Protein AF-A0A2E1QPI7-F1 (afdb_monomer)

Solvent-accessible surface area (backbone atoms only — not comparable to full-atom values): 16079 Å² total; per-residue (Å²): 82,38,40,29,47,36,37,60,55,58,78,36,62,56,53,53,48,38,51,43,51,27,53,50,37,41,75,74,71,43,59,39,27,32,38,36,39,69,35,79,94,53,56,73,64,43,40,52,48,36,45,59,55,46,30,72,65,89,76,56,71,46,63,43,65,60,86,69,58,97,77,28,36,25,34,27,76,27,41,54,35,57,25,47,46,54,77,47,44,90,67,50,54,72,58,39,50,51,21,51,41,54,45,45,32,29,39,32,42,35,27,53,51,84,61,55,74,76,49,38,64,53,30,48,64,72,37,50,43,75,41,80,46,42,28,14,36,51,84,51,35,79,84,61,56,58,48,78,38,69,95,65,67,60,69,89,51,44,48,87,78,62,85,58,70,78,21,54,32,34,36,67,27,73,44,65,71,34,31,52,46,52,54,49,55,39,69,77,36,52,80,81,48,67,50,42,33,32,40,24,60,99,51,91,79,64,66,83,91,52,53,72,41,53,63,62,54,80,51,58,82,14,31,39,54,27,42,42,46,53,64,88,63,92,40,84,67,57,53,65,56,46,56,32,52,66,70,70,36,50,74,46,78,71,38,75,81,84,56,89,31,14,58,60,46,51,72,68,51,75,65,73,46,73,66,57,40,53,63,46,49,45,54,56,50,56,54,50,62,76,70,110

Secondary structure (DSSP, 8-state):
-EEEEE-S-TT-HHHHHHHHHHHHHHHTT--EEEEE---TTS-HHHHHHHHHHHBS---SEEES-----TT-EEEESSHHHHHHHHHTGGGS-HHHHHHHHHHHTSEEEEE---TTTTHHHHHHHHH--SEEEEEE-TTT-TT--SEE------GGGBPPPPP---EEEEEE--SHHHHHHHHHHHHH-TTTTSSEEEEE-S-TTS-TTS-EEESS-TTGGGSEEEEEE---S--S--HHHHHHHHTT-EEEE-S-TT--SHHHHHHHSPPPPHHHHHHHHHHHHHHHHTT-

Nearest PDB structures (foldseek):
  1xv5-assembly1_A  TM=5.370E-01  e=3.705E-03  Tequatrovirus T4
  1ya6-assembly1_A  TM=4.855E-01  e=2.597E-03  Tequatrovirus T4
  8w53-assembly2_A  TM=4.078E-01  e=3.148E-01  Lycium barbarum
  1d4o-assembly1_A  TM=5.418E-01  e=1.468E+00  Bos taurus
  8w53-assembly1_B  TM=3.047E-01  e=9.075E-02  Lycium barbarum

Structure (mmCIF, N/CA/C/O backbone):
data_AF-A0A2E1QPI7-F1
#
_entry.id   AF-A0A2E1QPI7-F1
#
loop_
_atom_site.group_PDB
_atom_site.id
_atom_site.type_symbol
_atom_site.label_atom_id
_atom_site.label_alt_id
_atom_site.label_comp_id
_atom_site.label_asym_id
_atom_site.label_entity_id
_atom_site.label_seq_id
_atom_site.pdbx_PDB_ins_code
_atom_site.Cartn_x
_atom_site.Cartn_y
_atom_site.Cartn_z
_atom_site.occupancy
_atom_site.B_iso_or_equiv
_atom_site.auth_seq_id
_atom_site.auth_comp_id
_atom_site.auth_asym_id
_atom_site.auth_atom_id
_atom_site.pdbx_PDB_model_num
ATOM 1 N N . MET A 1 1 ? -13.205 -5.792 16.904 1.00 95.31 1 MET A N 1
ATOM 2 C CA . MET A 1 1 ? -12.732 -6.287 15.586 1.00 95.31 1 MET A CA 1
ATOM 3 C C . MET A 1 1 ? -11.817 -5.235 14.979 1.00 95.31 1 MET A C 1
ATOM 5 O O . MET A 1 1 ? -11.952 -4.072 15.348 1.00 95.31 1 MET A O 1
ATOM 9 N N . ILE A 1 2 ? -10.886 -5.619 14.103 1.00 98.56 2 ILE A N 1
ATOM 10 C CA . ILE A 1 2 ? -9.969 -4.673 13.445 1.00 98.56 2 ILE A CA 1
ATOM 11 C C . ILE A 1 2 ? -10.464 -4.348 12.035 1.00 98.56 2 ILE A C 1
ATOM 13 O O . ILE A 1 2 ? -10.588 -5.241 11.198 1.00 98.56 2 ILE A O 1
ATOM 17 N N . ASN A 1 3 ? -10.721 -3.071 11.770 1.00 98.75 3 ASN A N 1
ATOM 18 C CA . ASN A 1 3 ? -11.132 -2.559 10.466 1.00 98.75 3 ASN A CA 1
ATOM 19 C C . ASN A 1 3 ? -9.938 -1.873 9.801 1.00 98.75 3 ASN A C 1
ATOM 21 O O . ASN A 1 3 ? -9.599 -0.740 10.140 1.00 98.75 3 ASN A O 1
ATOM 25 N N . ILE A 1 4 ? -9.280 -2.556 8.866 1.00 98.81 4 ILE A N 1
ATOM 26 C CA . ILE A 1 4 ? -8.135 -2.003 8.142 1.00 98.81 4 ILE A CA 1
ATOM 27 C C . ILE A 1 4 ? -8.650 -1.218 6.937 1.00 98.81 4 ILE A C 1
ATOM 29 O O . ILE A 1 4 ? -9.100 -1.801 5.950 1.00 98.81 4 ILE A O 1
ATOM 33 N N . VAL A 1 5 ? -8.618 0.109 7.019 1.00 98.75 5 VAL A N 1
ATOM 34 C CA . VAL A 1 5 ? -9.275 0.981 6.040 1.00 98.75 5 VAL A CA 1
ATOM 35 C C . VAL A 1 5 ? -8.344 1.319 4.882 1.00 98.75 5 VAL A C 1
ATOM 37 O O . VAL A 1 5 ? -7.185 1.700 5.069 1.00 98.75 5 VAL A O 1
ATOM 40 N N . VAL A 1 6 ? -8.880 1.205 3.667 1.00 98.44 6 VAL A N 1
ATOM 41 C CA . VAL A 1 6 ? -8.191 1.494 2.407 1.00 98.44 6 VAL A CA 1
ATOM 42 C C . VAL A 1 6 ? -9.004 2.501 1.601 1.00 98.44 6 VAL A C 1
ATOM 44 O O . VAL A 1 6 ? -10.148 2.247 1.247 1.00 98.44 6 VAL A O 1
ATOM 47 N N . THR A 1 7 ? -8.385 3.628 1.267 1.00 97.44 7 THR A N 1
ATOM 48 C CA . THR A 1 7 ? -8.923 4.695 0.401 1.00 97.44 7 THR A CA 1
ATOM 49 C C . THR A 1 7 ? -7.972 5.033 -0.759 1.00 97.44 7 THR A C 1
ATOM 51 O O . THR A 1 7 ? -8.205 5.963 -1.532 1.00 97.44 7 THR A O 1
ATOM 54 N N . SER A 1 8 ? -6.872 4.280 -0.893 1.00 94.44 8 SER A N 1
ATOM 55 C CA . SER A 1 8 ? -5.911 4.397 -1.991 1.00 94.44 8 SER A CA 1
ATOM 56 C C . SER A 1 8 ? -6.410 3.712 -3.265 1.00 94.44 8 SER A C 1
ATOM 58 O O . SER A 1 8 ? -7.387 2.967 -3.258 1.00 94.44 8 SER A O 1
ATOM 60 N N . LYS A 1 9 ? -5.689 3.918 -4.371 1.00 95.00 9 LYS A N 1
ATOM 61 C CA . LYS A 1 9 ? -5.912 3.236 -5.657 1.00 95.00 9 LYS A CA 1
ATOM 62 C C . LYS A 1 9 ? -5.604 1.723 -5.566 1.00 95.00 9 LYS A C 1
ATOM 64 O O . LYS A 1 9 ? -4.819 1.324 -4.700 1.00 95.00 9 LYS A O 1
ATOM 69 N N . PRO A 1 10 ? -6.140 0.881 -6.472 1.00 93.69 10 PRO A N 1
ATOM 70 C CA . PRO A 1 10 ? -5.961 -0.575 -6.426 1.00 93.69 10 PRO A CA 1
ATOM 71 C C . PRO A 1 10 ? -4.523 -1.058 -6.685 1.00 93.69 10 PRO A C 1
ATOM 73 O O . PRO A 1 10 ? -4.194 -2.188 -6.343 1.00 93.69 10 PRO A O 1
ATOM 76 N N . GLY A 1 11 ? -3.647 -0.238 -7.274 1.00 90.19 11 GLY A N 1
ATOM 77 C CA . GLY A 1 11 ? -2.222 -0.565 -7.459 1.00 90.19 11 GLY A CA 1
ATOM 78 C C . GLY A 1 11 ? -1.307 -0.063 -6.350 1.00 90.19 11 GLY A C 1
ATOM 79 O O . GLY A 1 11 ? -0.088 -0.151 -6.479 1.00 90.19 11 GLY A O 1
ATOM 80 N N . ASP A 1 12 ? -1.866 0.546 -5.306 1.00 91.50 12 ASP A N 1
ATOM 81 C CA . ASP A 1 12 ? -1.078 1.133 -4.232 1.00 91.50 12 ASP A CA 1
ATOM 82 C C . ASP A 1 12 ? -0.526 0.045 -3.297 1.00 91.50 12 ASP A C 1
ATOM 84 O O . ASP A 1 12 ? -1.218 -0.908 -2.926 1.00 91.50 12 ASP A O 1
ATOM 88 N N . GLY A 1 13 ? 0.724 0.215 -2.863 1.00 93.50 13 GLY A N 1
ATOM 89 C CA . GLY A 1 13 ? 1.340 -0.665 -1.876 1.00 93.50 13 GLY A CA 1
ATOM 90 C C . GLY A 1 13 ? 0.575 -0.683 -0.553 1.00 93.50 13 GLY A C 1
ATOM 91 O O . GLY A 1 13 ? 0.613 -1.688 0.152 1.00 93.50 13 GLY A O 1
ATOM 92 N N . LEU A 1 14 ? -0.158 0.383 -0.227 1.00 94.94 14 LEU A N 1
ATOM 93 C CA . LEU A 1 14 ? -0.964 0.443 0.986 1.00 94.94 14 LEU A CA 1
ATOM 94 C C . LEU A 1 14 ? -2.155 -0.526 0.977 1.00 94.94 14 LEU A C 1
ATOM 96 O O . LEU A 1 14 ? -2.443 -1.095 2.025 1.00 94.94 14 LEU A O 1
ATOM 100 N N . LEU A 1 15 ? -2.791 -0.784 -0.176 1.00 97.06 15 LEU A N 1
ATOM 101 C CA . LEU A 1 15 ? -3.782 -1.865 -0.292 1.00 97.06 15 LEU A CA 1
ATOM 102 C C . LEU A 1 15 ? -3.129 -3.212 0.044 1.00 97.06 15 LEU A C 1
ATOM 104 O O . LEU A 1 15 ? -3.677 -3.998 0.814 1.00 97.06 15 LEU A O 1
ATOM 108 N N . CYS A 1 16 ? -1.935 -3.441 -0.509 1.00 97.12 16 CYS A N 1
ATOM 109 C CA . CYS A 1 16 ? -1.189 -4.681 -0.325 1.00 97.12 16 CYS A CA 1
ATOM 110 C C . CYS A 1 16 ? -0.841 -4.915 1.153 1.00 97.12 16 CYS A C 1
ATOM 112 O O . CYS A 1 16 ? -1.139 -5.969 1.711 1.00 97.12 16 CYS A O 1
ATOM 114 N N . TYR A 1 17 ? -0.274 -3.900 1.817 1.00 97.81 17 TYR A N 1
ATOM 115 C CA . TYR A 1 17 ? 0.033 -3.975 3.244 1.00 97.81 17 TYR A CA 1
ATOM 116 C C . TYR A 1 17 ? -1.225 -4.225 4.080 1.00 97.81 17 TYR A C 1
ATOM 118 O O . TYR A 1 17 ? -1.197 -5.093 4.950 1.00 97.81 17 TYR A O 1
ATOM 126 N N . SER A 1 18 ? -2.329 -3.525 3.802 1.00 98.50 18 SER A N 1
ATOM 127 C CA . SER A 1 18 ? -3.585 -3.717 4.534 1.00 98.50 18 SER A CA 1
ATOM 128 C C . SER A 1 18 ? -4.101 -5.153 4.430 1.00 98.50 18 SER A C 1
ATOM 130 O O . SER A 1 18 ? -4.464 -5.747 5.445 1.00 98.50 18 SER A O 1
ATOM 132 N N . TYR A 1 19 ? -4.084 -5.737 3.229 1.00 98.62 19 TYR A N 1
ATOM 133 C CA . TYR A 1 19 ? -4.536 -7.113 3.018 1.00 98.62 19 TYR A CA 1
ATOM 134 C C . TYR A 1 19 ? -3.626 -8.146 3.695 1.00 98.62 19 TYR A C 1
ATOM 136 O O . TYR A 1 19 ? -4.106 -9.055 4.370 1.00 98.62 19 TYR A O 1
ATOM 144 N N . GLU A 1 20 ? -2.309 -7.969 3.601 1.00 98.25 20 GLU A N 1
ATOM 145 C CA . GLU A 1 20 ? -1.322 -8.846 4.246 1.00 98.25 20 GLU A CA 1
ATOM 146 C C . GLU A 1 20 ? -1.461 -8.882 5.767 1.00 98.25 20 GLU A C 1
ATOM 148 O O . GLU A 1 20 ? -1.409 -9.957 6.368 1.00 98.25 20 GLU A O 1
ATOM 153 N N . HIS A 1 21 ? -1.661 -7.713 6.379 1.00 98.19 21 HIS A N 1
ATOM 154 C CA . HIS A 1 21 ? -1.831 -7.603 7.825 1.00 98.19 21 HIS A CA 1
ATOM 155 C C . HIS A 1 21 ? -3.191 -8.160 8.252 1.00 98.19 21 HIS A C 1
ATOM 157 O O . HIS A 1 21 ? -3.264 -8.850 9.264 1.00 98.19 21 HIS A O 1
ATOM 163 N N . CYS A 1 22 ? -4.249 -7.958 7.457 1.00 98.62 22 CYS A N 1
ATOM 164 C CA . CYS A 1 22 ? -5.542 -8.605 7.683 1.00 98.62 22 CYS A CA 1
ATOM 165 C C . CYS A 1 22 ? -5.414 -10.135 7.699 1.00 98.62 22 CYS A C 1
ATOM 167 O O . CYS A 1 22 ? -5.897 -10.783 8.630 1.00 98.62 22 CYS A O 1
ATOM 169 N N . CYS A 1 23 ? -4.728 -10.711 6.707 1.00 98.44 23 CYS A N 1
ATOM 170 C CA . CYS A 1 23 ? -4.509 -12.154 6.630 1.00 98.44 23 CYS A CA 1
ATOM 171 C C . CYS A 1 23 ? -3.766 -12.673 7.865 1.00 98.44 23 CYS A C 1
ATOM 173 O O . CYS A 1 23 ? -4.184 -13.661 8.467 1.00 98.44 23 CYS A O 1
ATOM 175 N N . TYR A 1 24 ? -2.686 -11.995 8.268 1.00 98.19 24 TYR A N 1
ATOM 176 C CA . TYR A 1 24 ? -1.907 -12.434 9.421 1.00 98.19 24 TYR A CA 1
ATOM 177 C C . TYR A 1 24 ? -2.691 -12.332 10.733 1.00 98.19 24 TYR A C 1
ATOM 179 O O . TYR A 1 24 ? -2.717 -13.300 11.489 1.00 98.19 24 TYR A O 1
ATOM 187 N N . LEU A 1 25 ? -3.366 -11.207 10.989 1.00 98.50 25 LEU A N 1
ATOM 188 C CA . LEU A 1 25 ? -4.164 -11.028 12.207 1.00 98.50 25 LEU A CA 1
ATOM 189 C C . LEU A 1 25 ? -5.224 -12.130 12.343 1.00 98.50 25 LEU A C 1
ATOM 191 O O . LEU A 1 25 ? -5.325 -12.752 13.400 1.00 98.50 25 LEU A O 1
ATOM 195 N N . ASN A 1 26 ? -5.936 -12.454 11.258 1.00 98.50 26 ASN A N 1
ATOM 196 C CA . ASN A 1 26 ? -6.900 -13.556 11.277 1.00 98.50 26 ASN A CA 1
ATOM 197 C C . ASN A 1 26 ? -6.227 -14.921 11.493 1.00 98.50 26 ASN A C 1
ATOM 199 O O . ASN A 1 26 ? -6.780 -15.753 12.210 1.00 98.50 26 ASN A O 1
ATOM 203 N N . SER A 1 27 ? -5.025 -15.148 10.945 1.00 97.44 27 SER A N 1
ATOM 204 C CA . SER A 1 27 ? -4.288 -16.409 11.136 1.00 97.44 27 SER A CA 1
ATOM 205 C C . SER A 1 27 ? -3.895 -16.686 12.593 1.00 97.44 27 SER A C 1
ATOM 207 O O . SER A 1 27 ? -3.718 -17.845 12.961 1.00 97.44 27 SER A O 1
ATOM 209 N N . ILE A 1 28 ? -3.809 -15.643 13.427 1.00 97.62 28 ILE A N 1
ATOM 210 C CA . ILE A 1 28 ? -3.534 -15.746 14.869 1.00 97.62 28 ILE A CA 1
ATOM 211 C C . ILE A 1 28 ? -4.785 -15.543 15.742 1.00 97.62 28 ILE A C 1
ATOM 213 O O . ILE A 1 28 ? -4.673 -15.370 16.952 1.00 97.62 28 ILE A O 1
ATOM 217 N N . GLY A 1 29 ? -5.984 -15.556 15.149 1.00 97.88 29 GLY A N 1
ATOM 218 C CA . GLY A 1 29 ? -7.257 -15.465 15.877 1.00 97.88 29 GLY A CA 1
ATOM 219 C C . GLY A 1 29 ? -7.745 -14.044 16.186 1.00 97.88 29 GLY A C 1
ATOM 220 O O . GLY A 1 29 ? -8.797 -13.884 16.807 1.00 97.88 29 GLY A O 1
ATOM 221 N N . ILE A 1 30 ? -7.050 -12.999 15.723 1.00 98.19 30 ILE A N 1
ATOM 222 C CA . ILE A 1 30 ? -7.504 -11.609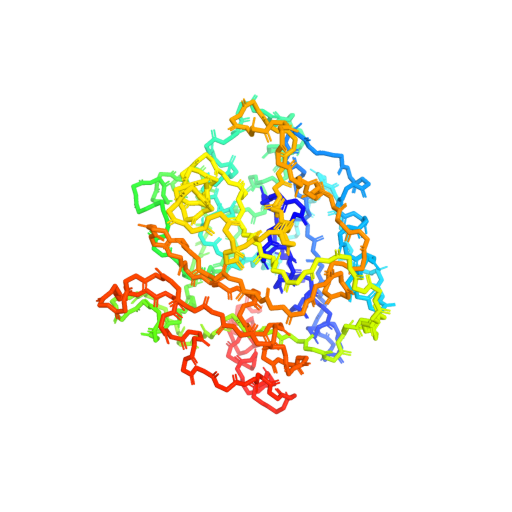 15.853 1.00 98.19 30 ILE A CA 1
ATOM 223 C C . ILE A 1 30 ? -8.403 -11.276 14.664 1.00 98.19 30 ILE A C 1
ATOM 225 O O . ILE A 1 30 ? -7.933 -11.049 13.549 1.00 98.19 30 ILE A O 1
ATOM 229 N N . LYS A 1 31 ? -9.717 -11.212 14.908 1.00 98.25 31 LYS A N 1
ATOM 230 C CA . LYS A 1 31 ? -10.706 -10.918 13.863 1.00 98.25 31 LYS A CA 1
ATOM 231 C C . LYS A 1 31 ? -10.430 -9.561 13.208 1.00 98.25 31 LYS A C 1
ATOM 233 O O . LYS A 1 31 ? -10.616 -8.511 13.840 1.00 98.25 31 LYS A O 1
ATOM 238 N N . ALA A 1 32 ? -10.063 -9.595 11.931 1.00 98.62 32 ALA A N 1
ATOM 239 C CA . ALA A 1 32 ? -9.740 -8.420 11.132 1.00 98.62 32 ALA A CA 1
ATOM 240 C C . ALA A 1 32 ? -10.413 -8.469 9.756 1.00 98.62 32 ALA A C 1
ATOM 242 O O . ALA A 1 32 ? -10.653 -9.542 9.210 1.00 98.62 32 ALA A O 1
ATOM 243 N N . GLN A 1 33 ? -10.664 -7.306 9.168 1.00 98.75 33 GLN A N 1
ATOM 244 C CA . GLN A 1 33 ? -11.147 -7.177 7.794 1.00 98.75 33 GLN A CA 1
ATOM 245 C C . GLN A 1 33 ? -10.527 -5.963 7.109 1.00 98.75 33 GLN A C 1
ATOM 247 O O . GLN A 1 33 ? -10.162 -4.989 7.772 1.00 98.75 33 GLN A O 1
ATOM 252 N N . VAL A 1 34 ? -10.435 -6.002 5.784 1.00 98.81 34 VAL A N 1
ATOM 253 C CA . VAL A 1 34 ? -10.088 -4.837 4.968 1.00 98.81 34 VAL A CA 1
ATOM 254 C C . VAL A 1 34 ? -11.373 -4.152 4.522 1.00 98.81 34 VAL A C 1
ATOM 256 O O . VAL A 1 34 ? -12.187 -4.758 3.827 1.00 98.81 34 VAL A O 1
ATOM 259 N N . VAL A 1 35 ? -11.545 -2.884 4.890 1.00 98.75 35 VAL A N 1
ATOM 260 C CA . VAL A 1 35 ? -12.674 -2.061 4.438 1.00 98.75 35 VAL A CA 1
ATOM 261 C C . VAL A 1 35 ? -12.178 -1.108 3.356 1.00 98.75 35 VAL A C 1
ATOM 263 O O . VAL A 1 35 ? -11.457 -0.147 3.635 1.00 98.75 35 VAL A O 1
ATOM 266 N N . ILE A 1 36 ? -12.534 -1.398 2.108 1.00 98.81 36 ILE A N 1
ATOM 267 C CA . ILE A 1 36 ? -12.102 -0.643 0.933 1.00 98.81 36 ILE A CA 1
ATOM 268 C C . ILE A 1 36 ? -13.182 0.370 0.561 1.00 98.81 36 ILE A C 1
ATOM 270 O O . ILE A 1 36 ? -14.283 0.004 0.153 1.00 98.81 36 ILE A O 1
ATOM 274 N N . ILE A 1 37 ? -12.848 1.653 0.642 1.00 98.50 37 ILE A N 1
ATOM 275 C CA . ILE A 1 37 ? -13.650 2.732 0.067 1.00 98.50 37 ILE A CA 1
ATOM 276 C C . ILE A 1 37 ? -13.063 3.037 -1.305 1.00 98.50 37 ILE A C 1
ATOM 278 O O . ILE A 1 37 ? -11.954 3.565 -1.417 1.00 98.50 37 ILE A O 1
ATOM 282 N N . THR A 1 38 ? -13.773 2.624 -2.355 1.00 97.06 38 THR A N 1
ATOM 283 C CA . THR A 1 38 ? -13.242 2.642 -3.720 1.00 97.06 38 THR A CA 1
ATOM 284 C C . THR A 1 38 ? -12.939 4.064 -4.162 1.00 97.06 38 THR A C 1
ATOM 286 O O . THR A 1 38 ? -13.800 4.946 -4.107 1.00 97.06 38 THR A O 1
ATOM 289 N N . HIS A 1 39 ? -11.725 4.278 -4.659 1.00 95.06 39 HIS A N 1
ATOM 290 C CA . HIS A 1 39 ? -11.357 5.527 -5.305 1.00 95.06 39 HIS A CA 1
ATOM 291 C C . HIS A 1 39 ? -12.259 5.762 -6.530 1.00 95.06 39 HIS A C 1
ATOM 293 O O . HIS A 1 39 ? -12.434 4.861 -7.339 1.00 95.06 39 HIS A O 1
ATOM 299 N N . HIS A 1 40 ? -12.773 6.983 -6.706 1.00 91.62 40 HIS A N 1
ATOM 300 C CA . HIS A 1 40 ? -13.784 7.353 -7.715 1.00 91.62 40 HIS A CA 1
ATOM 301 C C . HIS A 1 40 ? -13.468 6.962 -9.175 1.00 91.62 40 HIS A C 1
ATOM 303 O O . HIS A 1 40 ? -14.380 6.753 -9.964 1.00 91.62 40 HIS A O 1
ATOM 309 N N . ASN A 1 41 ? -12.188 6.833 -9.531 1.00 92.00 41 ASN A N 1
ATOM 310 C CA . ASN A 1 41 ? -11.747 6.376 -10.859 1.00 92.00 41 ASN A CA 1
ATOM 311 C C . ASN 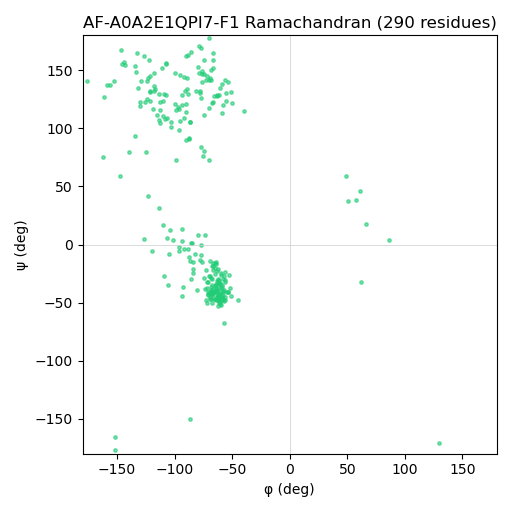A 1 41 ? -11.666 4.845 -11.033 1.00 92.00 41 ASN A C 1
ATOM 313 O O . ASN A 1 41 ? -11.221 4.396 -12.085 1.00 92.00 41 ASN A O 1
ATOM 317 N N . PHE A 1 42 ? -12.012 4.046 -10.020 1.00 94.38 42 PHE A N 1
ATOM 318 C CA . PHE A 1 42 ? -11.853 2.590 -10.041 1.00 94.38 42 PHE A CA 1
ATOM 319 C C . PHE A 1 42 ? -13.105 1.880 -9.540 1.00 94.38 42 PHE A C 1
ATOM 321 O O . PHE A 1 42 ? -13.823 2.359 -8.661 1.00 94.38 42 PHE A O 1
ATOM 328 N N . THR A 1 43 ? -13.338 0.700 -10.092 1.00 96.00 43 THR A N 1
ATOM 329 C CA . THR A 1 43 ? -14.439 -0.183 -9.720 1.00 96.00 43 THR A CA 1
ATOM 330 C C . THR A 1 43 ? -14.030 -1.110 -8.580 1.00 96.00 43 THR A C 1
ATOM 332 O O . THR A 1 43 ? -12.847 -1.337 -8.338 1.00 96.00 43 THR A O 1
ATOM 335 N N . ILE A 1 44 ? -15.010 -1.723 -7.911 1.00 97.75 44 ILE A N 1
ATOM 336 C CA . ILE A 1 44 ? -14.760 -2.813 -6.953 1.00 97.75 44 ILE A CA 1
ATOM 337 C C . ILE A 1 44 ? -13.936 -3.933 -7.607 1.00 97.75 44 ILE A C 1
ATOM 339 O O . ILE A 1 44 ? -12.992 -4.438 -6.999 1.00 97.75 44 ILE A O 1
ATOM 343 N N . GLN A 1 45 ? -14.243 -4.279 -8.863 1.00 97.50 45 GLN A N 1
ATOM 344 C CA . GLN A 1 45 ? -13.565 -5.359 -9.575 1.00 97.50 45 GLN A CA 1
ATOM 345 C C . GLN A 1 45 ? -12.067 -5.087 -9.763 1.00 97.50 45 GLN A C 1
ATOM 347 O O . GLN A 1 45 ? -11.278 -6.025 -9.712 1.00 97.50 45 GLN A O 1
ATOM 352 N N . ASP A 1 46 ? -11.650 -3.826 -9.902 1.00 96.31 46 ASP A N 1
ATOM 353 C CA . ASP A 1 46 ? -10.227 -3.481 -10.005 1.00 96.31 46 ASP A CA 1
ATOM 354 C C . ASP A 1 46 ? -9.455 -3.847 -8.729 1.00 96.31 46 ASP A C 1
ATOM 356 O O . ASP A 1 46 ? -8.348 -4.380 -8.800 1.00 96.31 46 ASP A O 1
ATOM 360 N N . TYR A 1 47 ? -10.051 -3.622 -7.553 1.00 97.81 47 TYR A N 1
ATOM 361 C CA . TYR A 1 47 ? -9.462 -4.017 -6.269 1.00 97.81 47 TYR A CA 1
ATOM 362 C C . TYR A 1 47 ? -9.476 -5.535 -6.083 1.00 97.81 47 TYR A C 1
ATOM 364 O O . TYR A 1 47 ? -8.475 -6.102 -5.642 1.00 97.81 47 TYR A O 1
ATOM 372 N N . VAL A 1 48 ? -10.583 -6.193 -6.448 1.00 98.06 48 VAL A N 1
ATOM 373 C CA . VAL A 1 48 ? -10.695 -7.661 -6.434 1.00 98.06 48 VAL A CA 1
ATOM 374 C C . VAL A 1 48 ? -9.596 -8.281 -7.295 1.00 98.06 48 VAL A C 1
ATOM 376 O O . VAL A 1 48 ? -8.886 -9.173 -6.834 1.00 98.06 48 VAL A O 1
ATOM 379 N N . ASN A 1 49 ? -9.402 -7.769 -8.511 1.00 96.75 49 ASN A N 1
ATOM 380 C CA . ASN A 1 49 ? -8.350 -8.212 -9.419 1.00 96.75 49 ASN A CA 1
ATOM 381 C C . ASN A 1 49 ? -6.965 -7.975 -8.809 1.00 96.75 49 ASN A C 1
ATOM 383 O O . ASN A 1 49 ? -6.178 -8.911 -8.737 1.00 96.75 49 ASN A O 1
ATOM 387 N N . SER A 1 50 ? -6.675 -6.779 -8.285 1.00 95.69 50 SER A N 1
ATOM 388 C CA . SE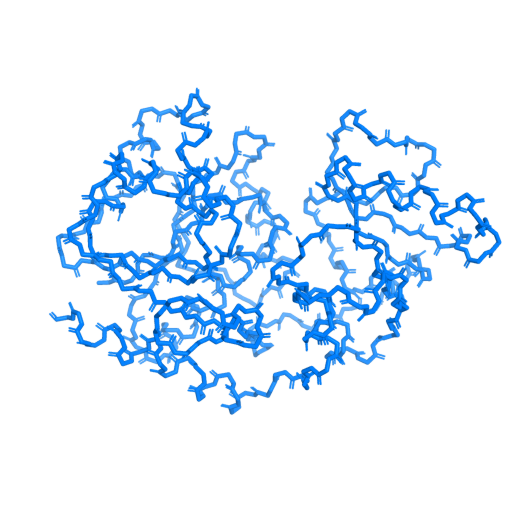R A 1 50 ? -5.385 -6.497 -7.635 1.00 95.69 50 SER A CA 1
ATOM 389 C C . SER A 1 50 ? -5.033 -7.472 -6.506 1.00 95.69 50 SER A C 1
ATOM 391 O O . SER A 1 50 ? -3.875 -7.879 -6.391 1.00 95.69 50 SER A O 1
ATOM 393 N N . ILE A 1 51 ? -6.009 -7.853 -5.675 1.00 97.56 51 ILE A N 1
ATOM 394 C CA . ILE A 1 51 ? -5.796 -8.819 -4.588 1.00 97.56 51 ILE A CA 1
ATOM 395 C C . ILE A 1 51 ? -5.614 -10.227 -5.171 1.00 97.56 51 ILE A C 1
ATOM 397 O O . ILE A 1 51 ? -4.623 -10.897 -4.874 1.00 97.56 51 ILE A O 1
ATOM 401 N N . ASN A 1 52 ? -6.519 -10.654 -6.053 1.00 96.38 52 ASN A N 1
ATOM 402 C CA . ASN A 1 52 ? -6.479 -11.983 -6.663 1.00 96.38 52 ASN A CA 1
ATOM 403 C C . ASN A 1 52 ? -5.224 -12.223 -7.504 1.00 96.38 52 ASN A C 1
ATOM 405 O O . ASN A 1 52 ? -4.768 -13.357 -7.594 1.00 96.38 52 ASN A O 1
ATOM 409 N N . GLU A 1 53 ? -4.634 -11.200 -8.108 1.00 94.31 53 GLU A N 1
ATOM 410 C CA . GLU A 1 53 ? -3.392 -11.350 -8.869 1.00 94.31 53 GLU A CA 1
ATOM 411 C C . GLU A 1 53 ? -2.180 -11.636 -7.976 1.00 94.31 53 GLU A C 1
ATOM 413 O O . GLU A 1 53 ? -1.224 -12.280 -8.408 1.00 94.31 53 GLU A O 1
ATOM 418 N N . LYS A 1 54 ? -2.212 -11.194 -6.715 1.00 95.12 54 LYS A N 1
ATOM 419 C CA . LYS A 1 54 ? -1.047 -11.236 -5.824 1.00 95.12 54 LYS A CA 1
ATOM 420 C C . LYS A 1 54 ? -1.135 -12.326 -4.755 1.00 95.12 54 LYS A C 1
ATOM 422 O O . LYS A 1 54 ? -0.106 -12.915 -4.420 1.00 95.12 54 LYS A O 1
ATOM 427 N N . TYR A 1 55 ? -2.325 -12.625 -4.231 1.00 97.50 55 TYR A N 1
ATOM 428 C CA . TYR A 1 55 ? -2.479 -13.410 -2.998 1.00 97.50 55 TYR A CA 1
ATOM 429 C C . TYR A 1 55 ? -3.215 -14.733 -3.176 1.00 97.50 55 TYR A C 1
ATOM 431 O O . TYR A 1 55 ? -4.108 -14.860 -4.006 1.00 97.50 55 TYR A O 1
ATOM 439 N N . LYS A 1 56 ? -2.844 -15.736 -2.374 1.00 97.44 56 LYS A N 1
ATOM 440 C CA . LYS A 1 56 ? -3.407 -17.099 -2.423 1.00 97.44 56 LYS A CA 1
ATOM 441 C C . LYS A 1 56 ? -4.910 -17.152 -2.138 1.00 97.44 56 LYS A C 1
ATOM 443 O O . LYS A 1 56 ? -5.582 -18.040 -2.651 1.00 97.44 56 LYS A O 1
ATOM 448 N N . THR A 1 57 ? -5.409 -16.232 -1.321 1.00 97.06 57 THR A N 1
ATOM 449 C CA . THR A 1 57 ? -6.798 -16.178 -0.861 1.00 97.06 57 THR A CA 1
ATOM 450 C C . THR A 1 57 ? -7.400 -14.808 -1.141 1.00 97.06 57 THR A C 1
ATOM 452 O O . THR A 1 57 ? -6.673 -13.829 -1.331 1.00 97.06 57 THR A O 1
ATOM 455 N N . TYR A 1 58 ? -8.730 -14.747 -1.119 1.00 97.94 58 TYR A N 1
ATOM 456 C CA . TYR A 1 58 ? -9.524 -13.524 -1.157 1.00 97.94 58 TYR A CA 1
ATOM 457 C C . TYR A 1 58 ? -10.623 -13.634 -0.096 1.00 97.94 58 TYR A C 1
ATOM 459 O O . TYR A 1 58 ? -11.665 -14.243 -0.327 1.00 97.94 58 TYR A O 1
ATOM 467 N N . GLU A 1 59 ? -10.356 -13.112 1.100 1.00 97.44 59 GLU A N 1
ATOM 468 C CA . GLU A 1 59 ? -11.239 -13.247 2.264 1.00 97.44 59 GLU A CA 1
ATOM 469 C C . GLU A 1 59 ? -11.234 -11.971 3.113 1.00 97.44 59 GLU A C 1
ATOM 471 O O . GLU A 1 59 ? -10.274 -11.203 3.090 1.00 97.44 59 GLU A O 1
ATOM 476 N N . ASN A 1 60 ? -12.292 -11.765 3.904 1.00 98.25 60 ASN A N 1
ATOM 477 C CA . ASN A 1 60 ? -12.400 -10.660 4.867 1.00 98.25 60 ASN A CA 1
ATOM 478 C C . ASN A 1 60 ? -12.248 -9.263 4.232 1.00 98.25 60 ASN A C 1
ATOM 480 O O . ASN A 1 60 ? -11.639 -8.367 4.817 1.00 98.25 60 ASN A O 1
ATOM 484 N N . VAL A 1 61 ? -12.807 -9.072 3.033 1.00 98.69 61 VAL A N 1
ATOM 485 C CA . VAL A 1 61 ? -12.829 -7.784 2.324 1.00 98.69 61 VAL A CA 1
ATOM 486 C C . VAL A 1 61 ? -14.263 -7.268 2.224 1.00 98.69 61 VAL A C 1
ATOM 488 O O . VAL A 1 61 ? -15.155 -7.987 1.774 1.00 98.69 61 VAL A O 1
ATOM 491 N N . VAL A 1 62 ? -14.475 -6.010 2.610 1.00 98.44 62 VAL A N 1
ATOM 492 C CA . VAL A 1 62 ? -15.758 -5.294 2.531 1.00 98.44 62 VAL A CA 1
ATOM 493 C C . VAL A 1 62 ? -15.572 -4.019 1.711 1.00 98.44 62 VAL A C 1
ATOM 495 O O . VAL A 1 62 ? -14.531 -3.369 1.810 1.00 98.44 62 VAL A O 1
ATOM 498 N N . PHE A 1 63 ? -16.574 -3.640 0.914 1.00 98.56 63 PHE A N 1
ATOM 499 C CA . PHE A 1 63 ? -16.514 -2.459 0.051 1.00 98.56 63 PHE A CA 1
ATOM 500 C C . PHE A 1 63 ? -17.557 -1.412 0.409 1.00 98.56 63 PHE A C 1
ATOM 502 O O . PHE A 1 63 ? -18.732 -1.743 0.531 1.00 98.56 63 PHE A O 1
ATOM 509 N N . ASN A 1 64 ? -17.121 -0.150 0.430 1.00 97.31 64 ASN A N 1
ATOM 510 C CA . ASN A 1 64 ? -17.905 1.094 0.402 1.00 97.31 64 ASN A CA 1
ATOM 511 C C . ASN A 1 64 ? -18.875 1.363 1.559 1.00 97.31 64 ASN A C 1
ATOM 513 O O . ASN A 1 64 ? -19.045 2.527 1.913 1.00 97.31 64 ASN A O 1
ATOM 517 N N . SER A 1 65 ? -19.475 0.332 2.143 1.00 95.56 65 SER A N 1
ATOM 518 C CA . SER A 1 65 ? -20.476 0.426 3.194 1.00 95.56 65 SER A CA 1
ATOM 519 C C . SER A 1 65 ? -20.110 -0.490 4.349 1.00 95.56 65 SER A C 1
ATOM 521 O O . SER A 1 65 ? -19.969 -1.704 4.181 1.00 95.56 65 SER A O 1
ATOM 523 N N . PHE A 1 66 ? -19.916 0.100 5.525 1.00 96.94 66 PHE A N 1
ATOM 524 C CA . PHE A 1 66 ? -19.665 -0.647 6.748 1.00 96.94 66 PHE A CA 1
ATOM 525 C C . PHE A 1 66 ? -19.993 0.204 7.978 1.00 96.94 66 PHE A C 1
ATOM 527 O O . PHE A 1 66 ? -19.632 1.375 8.056 1.00 96.94 66 PHE A O 1
ATOM 534 N N . THR A 1 67 ? -20.642 -0.401 8.972 1.00 97.44 67 THR A N 1
ATOM 535 C CA . THR A 1 67 ? -20.930 0.248 10.257 1.00 97.44 67 THR A CA 1
ATOM 536 C C . THR A 1 67 ? -20.115 -0.436 11.359 1.00 97.44 67 THR A C 1
ATOM 538 O O . THR A 1 67 ? -20.464 -1.552 11.750 1.00 97.44 67 THR A O 1
ATOM 541 N N . PRO A 1 68 ? -19.027 0.186 11.854 1.00 96.81 68 PRO A N 1
ATOM 542 C CA . PRO A 1 68 ? -18.238 -0.366 12.951 1.00 96.81 68 PRO A CA 1
ATOM 543 C C . PRO A 1 68 ? -19.015 -0.362 14.267 1.00 96.81 68 PRO A C 1
ATOM 545 O O . PRO A 1 68 ? -19.836 0.520 14.531 1.00 96.81 68 PRO A O 1
ATOM 548 N N . SER A 1 69 ? -18.702 -1.323 15.135 1.00 96.31 69 SER A N 1
ATOM 549 C CA . SER A 1 69 ? -19.121 -1.257 16.534 1.00 96.31 69 SER A CA 1
ATOM 550 C C . SER A 1 69 ? -18.286 -0.226 17.300 1.00 96.31 69 SER A C 1
ATOM 552 O O . SER A 1 69 ? -17.151 0.076 16.934 1.00 96.31 69 SER A O 1
ATOM 554 N N . SER A 1 70 ? -18.795 0.272 18.429 1.00 92.25 70 SER A N 1
ATOM 555 C CA . SER A 1 70 ? -18.051 1.208 19.289 1.00 92.25 70 SER A CA 1
ATOM 556 C C . SER A 1 70 ? -16.785 0.614 19.922 1.00 92.25 70 SER A C 1
ATOM 558 O O . SER A 1 70 ? -15.961 1.368 20.439 1.00 92.25 70 SER A O 1
ATOM 560 N N . LYS A 1 71 ? -16.642 -0.719 19.899 1.00 94.50 71 LYS A N 1
ATOM 561 C CA . LYS A 1 71 ? -15.470 -1.460 20.385 1.00 94.50 71 LYS A CA 1
ATOM 562 C C . LYS A 1 71 ? -14.481 -1.797 19.268 1.00 94.50 71 LYS A C 1
ATOM 564 O O . LYS A 1 71 ? -13.438 -2.386 19.542 1.00 94.50 71 LYS A O 1
ATOM 569 N N . ASP A 1 72 ? -14.815 -1.499 18.016 1.00 97.69 72 ASP A N 1
ATOM 570 C CA . ASP A 1 72 ? -13.918 -1.786 16.907 1.00 97.69 72 ASP A CA 1
ATOM 571 C C . ASP A 1 72 ? -12.772 -0.780 16.844 1.00 97.69 72 ASP A C 1
ATOM 573 O O . ASP A 1 72 ? -12.909 0.389 17.211 1.00 97.69 72 ASP A O 1
ATOM 577 N N . ILE A 1 73 ? -11.634 -1.261 16.355 1.00 98.69 73 ILE A N 1
ATOM 578 C CA . ILE A 1 73 ? -10.429 -0.465 16.154 1.00 98.69 73 ILE A CA 1
ATOM 579 C C . ILE A 1 73 ? -10.245 -0.298 14.653 1.00 98.69 73 ILE A C 1
ATOM 581 O O . ILE A 1 73 ? -10.256 -1.277 13.903 1.00 98.69 73 ILE A O 1
ATOM 585 N N . THR A 1 74 ? -10.051 0.937 14.217 1.00 98.75 74 THR A N 1
ATOM 586 C CA . THR A 1 74 ? -9.689 1.249 12.839 1.00 98.75 74 THR A CA 1
ATOM 587 C C . THR A 1 74 ? -8.173 1.285 12.712 1.00 98.75 74 THR A C 1
ATOM 589 O O . THR A 1 74 ? -7.494 1.919 13.515 1.00 98.75 74 THR A O 1
ATOM 592 N N . LEU A 1 75 ? -7.634 0.622 11.693 1.00 98.81 75 LEU A N 1
ATOM 593 C CA . LEU A 1 75 ? -6.214 0.634 11.350 1.00 98.81 75 LEU A CA 1
ATOM 594 C C . LEU A 1 75 ? -6.028 1.242 9.959 1.00 98.81 75 LEU A C 1
ATOM 596 O O . LEU A 1 75 ? -6.706 0.850 9.010 1.00 98.81 75 LEU A O 1
ATOM 600 N N . ILE A 1 76 ? -5.066 2.150 9.812 1.00 98.50 76 ILE A N 1
ATOM 601 C CA . ILE A 1 76 ? -4.605 2.629 8.504 1.00 98.50 76 ILE A CA 1
ATOM 602 C C . ILE A 1 76 ? -3.109 2.375 8.329 1.00 98.50 76 ILE A C 1
ATOM 604 O O . ILE A 1 76 ? -2.299 2.742 9.176 1.00 98.50 76 ILE A O 1
ATOM 608 N N . MET A 1 77 ? -2.721 1.815 7.180 1.00 97.06 77 MET A N 1
ATOM 609 C CA . MET A 1 77 ? -1.311 1.541 6.847 1.00 97.06 77 MET A CA 1
ATOM 610 C C . MET A 1 77 ? -0.545 2.787 6.361 1.00 97.06 77 MET A C 1
ATOM 612 O O . MET A 1 77 ? 0.597 2.715 5.906 1.00 97.06 77 MET A O 1
ATOM 616 N N . GLY A 1 78 ? -1.159 3.960 6.444 1.00 95.19 78 GLY A N 1
ATOM 617 C CA . GLY A 1 78 ? -0.554 5.229 6.076 1.00 95.19 78 GLY A CA 1
ATOM 618 C C . GLY A 1 78 ? -1.504 6.374 6.377 1.00 95.19 78 GLY A C 1
ATOM 619 O O . GLY A 1 78 ? -2.697 6.273 6.091 1.00 95.19 78 GLY A O 1
ATOM 620 N N . ARG A 1 79 ? -0.973 7.497 6.868 1.00 95.19 79 ARG A N 1
ATOM 621 C CA . ARG A 1 79 ? -1.731 8.749 7.067 1.00 95.19 79 ARG A CA 1
ATOM 622 C C . ARG A 1 79 ? -2.416 9.254 5.791 1.00 95.19 79 ARG A C 1
ATOM 624 O O . ARG A 1 79 ? -3.434 9.950 5.848 1.00 95.19 79 ARG A O 1
ATOM 631 N N . SER A 1 80 ? -1.895 8.861 4.627 1.00 94.06 80 SER A N 1
ATOM 632 C CA . SER A 1 80 ? -2.531 9.078 3.327 1.00 94.06 80 SER A CA 1
ATOM 633 C C . SER A 1 80 ? -3.948 8.497 3.249 1.00 94.06 80 SER A C 1
ATOM 635 O O . SER A 1 80 ? -4.790 9.096 2.597 1.00 94.06 80 SER A O 1
ATOM 637 N N . MET A 1 81 ? -4.262 7.396 3.938 1.00 96.56 81 MET A N 1
ATOM 638 C CA . MET A 1 81 ? -5.607 6.803 3.899 1.00 96.56 81 MET A CA 1
ATOM 639 C C . MET A 1 81 ? -6.673 7.713 4.517 1.00 96.56 81 MET A C 1
ATOM 641 O O . MET A 1 81 ? -7.761 7.877 3.961 1.00 96.56 81 MET A O 1
ATOM 645 N N . LEU A 1 82 ? -6.341 8.359 5.637 1.00 97.75 82 LEU A N 1
ATOM 646 C CA . LEU A 1 82 ? -7.205 9.356 6.265 1.00 97.75 82 LEU A CA 1
ATOM 647 C C . LEU A 1 82 ? -7.313 10.603 5.377 1.00 97.75 82 LEU A C 1
ATOM 649 O O . LEU A 1 82 ? -8.404 11.055 5.042 1.00 97.75 82 LEU A O 1
ATOM 653 N N . THR A 1 83 ? -6.177 11.141 4.935 1.00 97.12 83 THR A N 1
ATOM 654 C CA . THR A 1 83 ? -6.143 12.406 4.177 1.00 97.12 83 THR A CA 1
ATOM 655 C C . THR A 1 83 ? -6.755 12.308 2.790 1.00 97.12 83 THR A C 1
ATOM 657 O O . THR A 1 83 ? -7.521 13.190 2.416 1.00 97.12 83 THR A O 1
ATOM 660 N N . LEU A 1 84 ? -6.488 11.242 2.032 1.00 95.44 84 LEU A N 1
ATOM 661 C CA . LEU A 1 84 ? -7.087 11.031 0.711 1.00 95.44 84 LEU A CA 1
ATOM 662 C C . LEU A 1 84 ? -8.606 10.932 0.801 1.00 95.44 84 LEU A C 1
ATOM 664 O O . LEU A 1 84 ? -9.295 11.391 -0.107 1.00 95.44 84 LEU A O 1
ATOM 668 N N . SER A 1 85 ? -9.130 10.373 1.893 1.00 96.50 85 SER A N 1
ATOM 669 C CA . SER A 1 85 ? -10.571 10.317 2.104 1.00 96.50 85 SER A CA 1
ATOM 670 C C . SER A 1 85 ? -11.185 11.710 2.307 1.00 96.50 85 SER A C 1
ATOM 672 O O . SER A 1 85 ? -12.246 12.006 1.769 1.00 96.50 85 SER A O 1
ATOM 674 N N . TYR A 1 86 ? -10.478 12.597 3.011 1.00 97.38 86 TYR A N 1
ATOM 675 C CA . TYR A 1 86 ? -10.902 13.977 3.233 1.00 97.38 86 TYR A CA 1
ATOM 676 C C . TYR A 1 86 ? -10.768 14.838 1.970 1.00 97.38 86 TYR A C 1
ATOM 678 O O . TYR A 1 86 ? -11.699 15.554 1.603 1.00 97.38 86 TYR A O 1
ATOM 686 N N . ILE A 1 87 ? -9.619 14.767 1.292 1.00 95.88 87 ILE A N 1
ATOM 687 C CA . ILE A 1 87 ? -9.323 15.578 0.101 1.00 95.88 87 ILE A CA 1
ATOM 688 C C . ILE A 1 87 ? -10.286 15.225 -1.039 1.00 95.88 87 ILE A C 1
ATOM 690 O O . ILE A 1 87 ? -10.768 16.114 -1.734 1.00 95.88 87 ILE A O 1
ATOM 694 N N . ASN A 1 88 ? -10.616 13.940 -1.198 1.00 95.62 88 ASN A N 1
ATOM 695 C CA . ASN A 1 88 ? -11.509 13.463 -2.254 1.00 95.62 88 ASN A CA 1
ATOM 696 C C . ASN A 1 88 ? -12.978 13.364 -1.822 1.00 95.62 88 ASN A C 1
ATOM 698 O O . ASN A 1 88 ? -13.765 12.748 -2.537 1.00 95.62 88 ASN A O 1
ATOM 702 N N . LYS A 1 89 ? -13.375 13.948 -0.683 1.00 95.94 89 LYS A N 1
ATOM 703 C CA . LYS A 1 89 ? -14.729 13.782 -0.125 1.00 95.94 89 LYS A CA 1
ATOM 704 C C . LYS A 1 89 ? -15.860 14.169 -1.081 1.00 95.94 89 LYS A C 1
ATOM 706 O O . LYS A 1 89 ? -16.920 13.564 -1.035 1.00 95.94 89 LYS A O 1
ATOM 711 N N . SER A 1 90 ? -15.634 15.136 -1.975 1.00 97.25 90 SER A N 1
ATOM 712 C CA . SER A 1 90 ? -16.619 15.544 -2.989 1.00 97.25 90 SER A CA 1
ATOM 713 C C . SER A 1 90 ? -16.899 14.470 -4.042 1.00 97.25 90 SER A C 1
ATOM 715 O O . SER A 1 90 ? -17.881 14.577 -4.766 1.00 97.25 90 SER A O 1
ATOM 717 N N . ASN A 1 91 ? -16.032 13.460 -4.146 1.00 97.06 91 ASN A N 1
ATOM 718 C CA . ASN A 1 91 ? -16.149 12.367 -5.107 1.00 97.06 91 ASN A CA 1
ATOM 719 C C . ASN A 1 91 ? -16.813 11.119 -4.503 1.00 97.06 91 ASN A C 1
ATOM 721 O O . ASN A 1 91 ? -16.979 10.127 -5.211 1.00 97.06 91 ASN A O 1
ATOM 725 N N . TYR A 1 92 ? -17.154 11.140 -3.211 1.00 96.69 92 TYR A N 1
ATOM 726 C CA . TYR A 1 92 ? -17.818 10.030 -2.533 1.00 96.69 92 TYR A CA 1
ATOM 727 C C . TYR A 1 92 ? -19.317 10.271 -2.407 1.00 96.69 92 TYR A C 1
ATOM 729 O O . TYR A 1 92 ? -19.775 11.402 -2.246 1.00 96.69 92 TYR A O 1
ATOM 737 N N . ASN A 1 93 ? -20.082 9.182 -2.449 1.00 96.19 93 ASN A N 1
ATOM 738 C CA . ASN A 1 93 ? -21.507 9.229 -2.150 1.00 96.19 93 ASN A CA 1
ATOM 739 C C . ASN A 1 93 ? -21.755 9.317 -0.627 1.00 96.19 93 ASN A C 1
ATOM 741 O O . ASN A 1 93 ? -20.851 9.123 0.188 1.00 96.19 93 ASN A O 1
ATOM 745 N N . ASN A 1 94 ? -23.002 9.587 -0.232 1.00 97.25 94 ASN A N 1
ATOM 746 C CA . ASN A 1 94 ? -23.365 9.758 1.180 1.00 97.25 94 ASN A CA 1
ATOM 747 C C . ASN A 1 94 ? -23.090 8.513 2.040 1.00 97.25 94 ASN A C 1
ATOM 749 O O . ASN A 1 94 ? -22.740 8.652 3.208 1.00 97.25 94 ASN A O 1
ATOM 753 N N . GLU A 1 95 ? -23.226 7.311 1.480 1.00 97.00 95 GLU A N 1
ATOM 754 C CA . GLU A 1 95 ? -22.990 6.054 2.199 1.00 97.00 95 GLU A CA 1
ATOM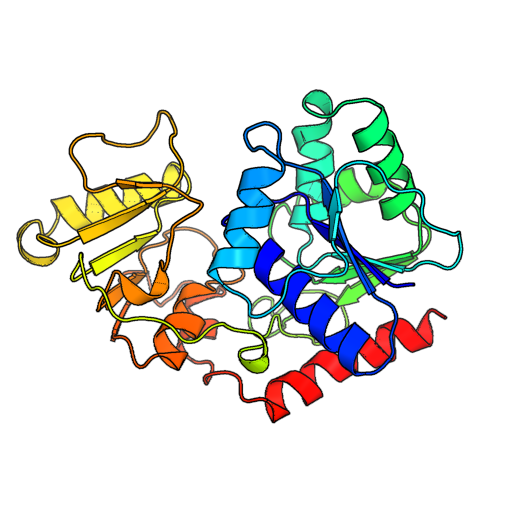 755 C C . GLU A 1 95 ? -21.497 5.832 2.477 1.00 97.00 95 GLU A C 1
ATOM 757 O O . GLU A 1 95 ? -21.112 5.499 3.601 1.00 97.00 95 GLU A O 1
ATOM 762 N N . GLN A 1 96 ? -20.642 6.100 1.488 1.00 98.00 96 GLN A N 1
ATOM 763 C CA . GLN A 1 96 ? -19.189 6.081 1.641 1.00 98.00 96 GLN A CA 1
ATOM 764 C C . GLN A 1 96 ? -18.737 7.134 2.656 1.00 98.00 96 GLN A C 1
ATOM 766 O O . GLN A 1 96 ? -17.919 6.838 3.524 1.00 98.00 96 GLN A O 1
ATOM 771 N N . LEU A 1 97 ? -19.288 8.352 2.586 1.00 98.19 97 LEU A N 1
ATOM 772 C CA . LEU A 1 97 ? -18.976 9.420 3.538 1.00 98.19 97 LEU A CA 1
ATOM 773 C C . LEU A 1 97 ? -19.394 9.053 4.963 1.00 98.19 97 LEU A C 1
ATOM 775 O O . LEU A 1 97 ? -18.603 9.233 5.888 1.00 98.19 97 LEU A O 1
ATOM 779 N N . LEU A 1 98 ? -20.597 8.503 5.145 1.00 98.25 98 LEU A N 1
ATOM 780 C CA . LEU A 1 98 ? -21.061 8.023 6.445 1.00 98.25 98 LEU A CA 1
ATOM 781 C C . LEU A 1 98 ? -20.146 6.916 6.981 1.00 98.25 98 LEU A C 1
ATOM 783 O O . LEU A 1 98 ? -19.704 6.986 8.125 1.00 98.25 98 LEU A O 1
ATOM 787 N N . THR A 1 99 ? -19.805 5.939 6.142 1.00 98.38 99 THR A N 1
ATOM 788 C CA . THR A 1 99 ? -18.889 4.844 6.492 1.00 98.38 99 THR A CA 1
ATOM 789 C C . THR A 1 99 ? -17.522 5.375 6.933 1.00 98.38 99 THR A C 1
ATOM 791 O O . THR A 1 99 ? -17.014 4.970 7.977 1.00 98.38 99 THR A O 1
ATOM 794 N N . LEU A 1 100 ? -16.942 6.324 6.190 1.00 98.50 100 LEU A N 1
ATOM 795 C CA . LEU A 1 100 ? -15.669 6.967 6.534 1.00 98.50 100 LEU A CA 1
ATOM 796 C C . LEU A 1 100 ? -15.736 7.698 7.883 1.00 98.50 100 LEU A C 1
ATOM 798 O O . LEU A 1 100 ? -14.828 7.544 8.698 1.00 98.50 100 LEU A O 1
ATOM 802 N N . HIS A 1 101 ? -16.813 8.445 8.140 1.00 98.31 101 HIS A N 1
ATOM 803 C CA . HIS A 1 101 ? -17.032 9.121 9.425 1.00 98.31 101 HIS A CA 1
ATOM 804 C C . HIS A 1 101 ? -17.125 8.145 10.591 1.00 98.31 101 HIS A C 1
ATOM 806 O O . HIS A 1 101 ? -16.491 8.354 11.623 1.00 98.31 101 HIS A O 1
ATOM 812 N N . LEU A 1 102 ? -17.870 7.053 10.427 1.00 98.25 102 LEU A N 1
ATOM 813 C CA . LEU A 1 102 ? -18.021 6.052 11.481 1.00 98.25 102 LEU A CA 1
ATOM 814 C C . LEU A 1 102 ? -16.709 5.305 11.750 1.00 98.25 102 LEU A C 1
ATOM 816 O O . LEU A 1 102 ? -16.353 5.086 12.907 1.00 98.25 102 LEU A O 1
ATOM 820 N N . LEU A 1 103 ? -15.974 4.937 10.697 1.00 98.19 103 LEU A N 1
ATOM 821 C CA . LEU A 1 103 ? -14.684 4.254 10.812 1.00 98.19 103 LEU A CA 1
ATOM 822 C C . LEU A 1 103 ? -13.625 5.137 11.471 1.00 98.19 103 LEU A C 1
ATOM 824 O O . LEU A 1 103 ? -12.923 4.683 12.375 1.00 98.19 103 LEU A O 1
ATOM 828 N N . PHE A 1 104 ? -13.496 6.389 11.037 1.00 98.50 104 PHE A N 1
ATOM 829 C CA . PHE A 1 104 ? -12.447 7.279 11.531 1.00 98.50 104 PHE A CA 1
ATOM 830 C C . PHE A 1 104 ? -12.814 8.035 12.809 1.00 98.50 104 PHE A C 1
ATOM 832 O O . PHE A 1 104 ? -11.909 8.538 13.461 1.00 98.50 104 PHE A O 1
ATOM 839 N N . GLY A 1 105 ? -14.084 8.068 13.216 1.00 97.75 105 GLY A N 1
ATOM 840 C CA . GLY A 1 105 ? -14.505 8.658 14.493 1.00 97.75 105 GLY A CA 1
ATOM 841 C C . GLY A 1 105 ? -14.223 7.781 15.724 1.00 97.75 105 GLY A C 1
ATOM 842 O O . GLY A 1 105 ? -14.407 8.224 16.856 1.00 97.75 105 GLY A O 1
ATOM 843 N N . GLY A 1 106 ? -13.805 6.525 15.533 1.00 96.31 106 GLY A N 1
ATOM 844 C CA . GLY A 1 106 ? -13.521 5.566 16.606 1.00 96.31 106 GLY A CA 1
ATOM 845 C C . GLY A 1 106 ? -12.098 5.643 17.175 1.00 96.31 106 GLY A C 1
ATOM 846 O O . GLY A 1 106 ? -11.469 6.702 17.195 1.00 96.31 106 GLY A O 1
ATOM 847 N N . LYS A 1 107 ? -11.599 4.494 17.652 1.00 98.19 107 LYS A N 1
ATOM 848 C CA . LYS A 1 107 ? -10.181 4.286 17.987 1.00 98.19 107 LYS A CA 1
ATOM 849 C C . LYS A 1 107 ? -9.394 4.091 16.694 1.00 98.19 107 LYS A C 1
ATOM 851 O O . LYS A 1 107 ? -9.744 3.215 15.901 1.00 98.19 107 LYS A O 1
ATOM 856 N N . LEU A 1 108 ? -8.343 4.876 16.489 1.00 98.50 108 LEU A N 1
ATOM 857 C CA . LEU A 1 108 ? -7.543 4.867 15.268 1.00 98.50 108 LEU A CA 1
ATOM 858 C C . LEU A 1 108 ? -6.090 4.486 15.566 1.00 98.50 108 LEU A C 1
ATOM 860 O O . LEU A 1 108 ? -5.363 5.240 16.205 1.00 98.50 108 LEU A O 1
ATOM 864 N N . ILE A 1 109 ? -5.635 3.358 15.025 1.00 98.62 109 ILE A N 1
ATOM 865 C CA . ILE A 1 109 ? -4.209 3.060 14.881 1.00 98.62 109 ILE A CA 1
ATOM 866 C C . ILE A 1 109 ? -3.748 3.595 13.521 1.00 98.62 109 ILE A C 1
ATOM 868 O O . ILE A 1 109 ? -4.254 3.197 12.467 1.00 98.62 109 ILE A O 1
ATOM 872 N N . SER A 1 110 ? -2.776 4.499 13.538 1.00 97.62 110 SER A N 1
ATOM 873 C CA . SER A 1 110 ? -2.245 5.183 12.362 1.00 97.62 110 SER A CA 1
ATOM 874 C C . SER A 1 110 ? -0.785 4.804 12.142 1.00 97.62 110 SER A C 1
ATOM 876 O O . SER A 1 110 ? 0.096 5.196 12.903 1.00 97.62 110 SER A O 1
ATOM 878 N N . VAL A 1 111 ? -0.494 4.060 11.071 1.00 96.88 111 VAL A N 1
ATOM 879 C CA . VAL A 1 111 ? 0.898 3.860 10.656 1.00 96.88 111 VAL A CA 1
ATOM 880 C C . VAL A 1 111 ? 1.402 5.153 10.014 1.00 96.88 111 VAL A C 1
ATOM 882 O O . VAL A 1 111 ? 0.969 5.559 8.930 1.00 96.88 111 VAL A O 1
ATOM 885 N N . TYR A 1 112 ? 2.328 5.799 10.709 1.00 92.00 112 TYR A N 1
ATOM 886 C CA . TYR A 1 112 ? 2.930 7.076 10.393 1.00 92.00 112 TYR A CA 1
ATOM 887 C C . TYR A 1 112 ? 3.523 7.099 8.980 1.00 92.00 112 TYR A C 1
ATOM 889 O O . TYR A 1 112 ? 4.135 6.145 8.481 1.00 92.00 112 TYR A O 1
ATOM 897 N N . SER A 1 113 ? 3.321 8.239 8.328 1.00 85.06 113 SER A N 1
ATOM 898 C CA . SER A 1 113 ? 4.005 8.621 7.101 1.00 85.06 113 SER A CA 1
ATOM 899 C C . SER A 1 113 ? 3.990 10.138 6.962 1.00 85.06 113 SER A C 1
ATOM 901 O O . SER A 1 113 ? 2.930 10.734 7.145 1.00 85.06 113 SER A O 1
ATOM 903 N N . GLU A 1 114 ? 5.104 10.744 6.557 1.00 82.56 114 GLU A N 1
ATOM 904 C CA . GLU A 1 114 ? 5.241 12.203 6.357 1.00 82.56 114 GLU A CA 1
ATOM 905 C C . GLU A 1 114 ? 4.545 12.756 5.107 1.00 82.56 114 GLU A C 1
ATOM 907 O O . GLU A 1 114 ? 4.669 13.933 4.778 1.00 82.56 114 GLU A O 1
ATOM 912 N N . ASN A 1 115 ? 3.759 11.944 4.405 1.00 77.25 115 ASN A N 1
ATOM 913 C CA . ASN A 1 115 ? 2.949 12.443 3.300 1.00 77.25 115 ASN A CA 1
ATOM 914 C C . ASN A 1 115 ? 1.809 13.316 3.849 1.00 77.25 115 ASN A C 1
ATOM 916 O O . ASN A 1 115 ? 1.188 12.962 4.850 1.00 77.25 115 ASN A O 1
ATOM 920 N N . HIS A 1 116 ? 1.493 14.410 3.151 1.00 86.31 116 HIS A N 1
ATOM 921 C CA . HIS A 1 116 ? 0.367 15.299 3.474 1.00 86.31 116 HIS A CA 1
ATOM 922 C C . HIS A 1 116 ? 0.455 15.956 4.869 1.00 86.31 116 HIS A C 1
ATOM 924 O O . HIS A 1 116 ? -0.520 15.985 5.620 1.00 86.31 116 HIS A O 1
ATOM 930 N N . VAL A 1 117 ? 1.631 16.492 5.232 1.00 87.62 117 VAL A N 1
ATOM 931 C CA . VAL A 1 117 ? 1.889 17.137 6.542 1.00 87.62 117 VAL A CA 1
ATOM 932 C C . VAL A 1 117 ? 0.853 18.215 6.882 1.00 87.62 117 VAL A C 1
ATOM 934 O O . VAL A 1 117 ? 0.462 18.347 8.039 1.00 87.62 117 VAL A O 1
ATOM 937 N N . LYS A 1 118 ? 0.394 18.979 5.882 1.00 92.75 118 LYS A N 1
ATOM 938 C CA . LYS A 1 118 ? -0.585 20.058 6.075 1.00 92.75 118 LYS A CA 1
ATOM 939 C C . LYS A 1 118 ? -2.014 19.531 6.153 1.00 92.75 118 LYS A C 1
ATOM 941 O O . LYS A 1 118 ? -2.804 20.023 6.950 1.00 92.75 118 LYS A O 1
ATOM 946 N N . GLU A 1 119 ? -2.352 18.538 5.339 1.00 95.88 119 GLU A N 1
ATOM 947 C CA . GLU A 1 119 ? -3.719 18.039 5.207 1.00 95.88 119 GLU A CA 1
ATOM 948 C C . GLU A 1 119 ? -4.070 17.011 6.289 1.00 95.88 119 GLU A C 1
ATOM 950 O O . GLU A 1 119 ? -5.245 16.869 6.625 1.00 95.88 119 GLU A O 1
ATOM 955 N N . TYR A 1 120 ? -3.086 16.313 6.868 1.00 95.81 120 TYR A N 1
ATOM 956 C CA . TYR A 1 120 ? -3.326 15.310 7.911 1.00 95.81 120 TYR A CA 1
ATOM 957 C C . TYR A 1 120 ? -4.000 15.876 9.166 1.00 95.81 120 TYR A C 1
ATOM 959 O O . TYR A 1 120 ? -5.051 15.345 9.527 1.00 95.81 120 TYR A O 1
ATOM 967 N N . PRO A 1 121 ? -3.517 16.971 9.787 1.00 96.06 121 PRO A N 1
ATOM 968 C CA . PRO A 1 121 ? -4.209 17.578 10.926 1.00 96.06 121 PRO A CA 1
ATOM 969 C C . PRO A 1 121 ? -5.638 18.031 10.592 1.00 96.06 121 PRO A C 1
ATOM 971 O O . PRO A 1 121 ? -6.537 17.912 11.420 1.00 96.06 121 PRO A O 1
ATOM 974 N N . ILE A 1 122 ? -5.867 18.502 9.361 1.00 98.12 122 ILE A N 1
ATOM 975 C CA . ILE A 1 122 ? -7.188 18.950 8.899 1.00 98.12 122 ILE A CA 1
ATOM 976 C C . ILE A 1 122 ? -8.142 17.757 8.772 1.00 98.12 122 ILE A C 1
ATOM 978 O O . ILE A 1 122 ? -9.270 17.810 9.260 1.00 98.12 122 ILE A O 1
ATOM 982 N N . ALA A 1 123 ? -7.690 16.665 8.151 1.00 98.00 123 ALA A N 1
ATOM 983 C CA . ALA A 1 123 ? -8.468 15.435 8.037 1.00 98.00 123 ALA A CA 1
ATOM 984 C C . ALA A 1 123 ? -8.755 14.821 9.416 1.00 98.00 123 ALA A C 1
ATOM 986 O O . ALA A 1 123 ? -9.870 14.368 9.666 1.00 98.00 123 ALA A O 1
ATOM 987 N N . LEU A 1 124 ? -7.777 14.859 10.327 1.00 97.50 124 LEU A N 1
ATOM 988 C CA . LEU A 1 124 ? -7.936 14.385 11.699 1.00 97.50 124 LEU A CA 1
ATOM 989 C C . LEU A 1 124 ? -9.002 15.189 12.447 1.00 97.50 124 LEU A C 1
ATOM 991 O O . LEU A 1 124 ? -9.893 14.602 13.051 1.00 97.50 124 LEU A O 1
ATOM 995 N N . SER A 1 125 ? -8.970 16.519 12.336 1.00 98.25 125 SER A N 1
ATOM 996 C CA . SER A 1 125 ? -9.997 17.388 12.920 1.00 98.25 125 SER A CA 1
ATOM 997 C C . SER A 1 125 ? -11.380 17.166 12.302 1.00 98.25 125 SER A C 1
ATOM 999 O O . SER A 1 125 ? -12.376 17.299 13.005 1.00 98.25 125 SER A O 1
ATOM 1001 N N . TYR A 1 126 ? -11.454 16.845 11.008 1.00 98.44 126 TYR A N 1
ATOM 1002 C CA . TYR A 1 126 ? -12.719 16.598 10.316 1.00 98.44 126 TYR A CA 1
ATOM 1003 C C . TYR A 1 126 ? -13.408 15.309 10.778 1.00 98.44 126 TYR A C 1
ATOM 1005 O O . TYR A 1 126 ? -14.616 15.320 11.000 1.00 98.44 126 TYR A O 1
ATOM 1013 N N . TYR A 1 127 ? -12.655 14.214 10.906 1.00 98.38 127 TYR A N 1
ATOM 1014 C CA . TYR A 1 127 ? -13.202 12.926 11.348 1.00 98.38 127 TYR A CA 1
ATOM 1015 C C . TYR A 1 127 ? -13.294 12.792 12.868 1.00 98.38 127 TYR A C 1
ATOM 1017 O O . TYR A 1 127 ? -14.077 11.984 13.356 1.00 98.38 127 TYR A O 1
ATOM 1025 N N . ASN A 1 128 ? -12.515 13.592 13.601 1.00 98.19 128 ASN A N 1
ATOM 1026 C CA . ASN A 1 128 ? -12.526 13.687 15.056 1.00 98.19 128 ASN A CA 1
ATOM 1027 C C . ASN A 1 128 ? -12.474 12.309 15.761 1.00 98.19 128 ASN A C 1
ATOM 1029 O O . ASN A 1 128 ? -13.407 11.965 16.496 1.00 98.19 128 ASN A O 1
ATOM 1033 N N . PRO A 1 129 ? -11.419 11.498 15.523 1.00 98.12 129 PRO A N 1
ATOM 1034 C CA . PRO A 1 129 ? -11.246 10.218 16.206 1.00 98.12 129 PRO A CA 1
ATOM 1035 C C . PRO A 1 129 ? -11.247 10.406 17.722 1.00 98.12 129 PRO A C 1
ATOM 1037 O O . PRO A 1 129 ? -10.653 11.352 18.239 1.00 98.12 129 PRO A O 1
ATOM 1040 N N . ARG A 1 130 ? -11.859 9.464 18.445 1.00 97.25 130 ARG A N 1
ATOM 1041 C CA . ARG A 1 130 ? -11.854 9.463 19.920 1.00 97.25 130 ARG A CA 1
ATOM 1042 C C . ARG A 1 130 ? -10.458 9.277 20.501 1.00 97.25 130 ARG A C 1
ATOM 1044 O O . ARG A 1 130 ? -10.163 9.810 21.563 1.00 97.25 130 ARG A O 1
ATOM 1051 N N . GLU A 1 131 ? -9.637 8.484 19.826 1.00 97.25 131 GLU A N 1
ATOM 1052 C CA . GLU A 1 131 ? -8.291 8.136 20.259 1.00 97.25 131 GLU A CA 1
ATOM 1053 C C . GLU A 1 131 ? -7.431 7.823 19.037 1.00 97.25 131 GLU A C 1
ATOM 1055 O O . GLU A 1 131 ? -7.904 7.190 18.089 1.00 97.25 131 GLU A O 1
ATOM 1060 N N . VAL A 1 132 ? -6.170 8.258 19.062 1.00 97.75 132 VAL A N 1
ATOM 1061 C CA . VAL A 1 132 ? -5.204 8.021 17.986 1.00 97.75 132 VAL A CA 1
ATOM 1062 C C . VAL A 1 132 ? -3.923 7.459 18.582 1.00 97.75 132 VAL A C 1
ATOM 1064 O O . VAL A 1 132 ? -3.296 8.106 19.418 1.00 97.75 132 VAL A O 1
ATOM 1067 N N . ILE A 1 133 ? -3.513 6.282 18.116 1.00 98.00 133 ILE A N 1
ATOM 1068 C CA . ILE A 1 133 ? -2.198 5.705 18.402 1.00 98.00 133 ILE A CA 1
ATOM 1069 C C . ILE A 1 133 ? -1.401 5.671 17.105 1.00 98.00 133 ILE A C 1
ATOM 1071 O O . ILE A 1 133 ? -1.820 5.052 16.129 1.00 98.00 133 ILE A O 1
ATOM 1075 N N . ASP A 1 134 ? -0.233 6.308 17.094 1.00 97.56 134 ASP A N 1
ATOM 1076 C CA . ASP A 1 134 ? 0.670 6.241 15.951 1.00 97.56 134 ASP A CA 1
ATOM 1077 C C . ASP A 1 134 ? 1.685 5.087 16.082 1.00 97.56 134 ASP A C 1
ATOM 1079 O O . ASP A 1 134 ? 2.196 4.774 17.164 1.00 97.56 134 ASP A O 1
ATOM 1083 N N . LEU A 1 135 ? 2.009 4.482 14.941 1.00 98.06 135 LEU A N 1
ATOM 1084 C CA . LEU A 1 135 ? 3.070 3.494 14.747 1.00 98.06 135 LEU A CA 1
ATOM 1085 C C . LEU A 1 135 ? 4.049 4.022 13.693 1.00 98.06 135 LEU A C 1
ATOM 1087 O O . LEU A 1 135 ? 3.607 4.440 12.631 1.00 98.06 135 LEU A O 1
ATOM 1091 N N . CYS A 1 136 ? 5.358 4.007 13.928 1.00 96.69 136 CYS A N 1
ATOM 1092 C CA . CYS A 1 136 ? 6.330 4.711 13.092 1.00 96.69 136 CYS A CA 1
ATOM 1093 C C . CYS A 1 136 ? 7.526 3.864 12.676 1.00 96.69 136 CYS A C 1
ATOM 1095 O O . CYS A 1 136 ? 8.183 3.225 13.491 1.00 96.69 136 CYS A O 1
ATOM 1097 N N . ASP A 1 137 ? 7.875 3.951 11.399 1.00 95.44 137 ASP A N 1
ATOM 1098 C CA . ASP A 1 137 ? 9.107 3.390 10.869 1.00 95.44 137 ASP A CA 1
ATOM 1099 C C . ASP A 1 137 ? 10.249 4.414 11.005 1.00 95.44 137 ASP A C 1
ATOM 1101 O O . ASP A 1 137 ? 10.462 5.230 10.107 1.00 95.44 137 ASP A O 1
ATOM 1105 N N . TYR A 1 138 ? 10.983 4.388 12.122 1.00 94.62 138 TYR A N 1
ATOM 1106 C CA . TYR A 1 138 ? 12.055 5.357 12.404 1.00 94.62 138 TYR A CA 1
ATOM 1107 C C . TYR A 1 138 ? 13.241 5.299 11.434 1.00 94.62 138 TYR A C 1
ATOM 1109 O O . TYR A 1 138 ? 13.987 6.274 11.336 1.00 94.62 138 TYR A O 1
ATOM 1117 N N . ASP A 1 139 ? 13.395 4.215 10.667 1.00 92.62 139 ASP A N 1
ATOM 1118 C CA . ASP A 1 139 ? 14.436 4.161 9.638 1.00 92.62 139 ASP A CA 1
ATOM 1119 C C . ASP A 1 139 ? 14.079 5.068 8.454 1.00 92.62 139 ASP A C 1
ATOM 1121 O O . ASP A 1 139 ? 14.964 5.617 7.799 1.00 92.62 139 ASP A O 1
ATOM 1125 N N . VAL A 1 140 ? 12.778 5.213 8.172 1.00 91.69 140 VAL A N 1
ATOM 1126 C CA . VAL A 1 140 ? 12.243 6.056 7.093 1.00 91.69 140 VAL A CA 1
ATOM 1127 C C . VAL A 1 140 ? 11.908 7.461 7.595 1.00 91.69 140 VAL A C 1
ATOM 1129 O O . VAL A 1 140 ? 12.127 8.434 6.871 1.00 91.69 140 VAL A O 1
ATOM 1132 N N . TYR A 1 141 ? 11.403 7.568 8.825 1.00 92.19 141 TYR A N 1
ATOM 1133 C CA . TYR A 1 141 ? 10.971 8.814 9.456 1.00 92.19 141 TYR A CA 1
ATOM 1134 C C . TYR A 1 141 ? 11.695 9.025 10.797 1.00 92.19 141 TYR A C 1
ATOM 1136 O O . TYR A 1 141 ? 11.115 8.780 11.857 1.00 92.19 141 TYR A O 1
ATOM 1144 N N . PRO A 1 142 ? 12.953 9.499 10.796 1.00 90.81 142 PRO A N 1
ATOM 1145 C CA . PRO A 1 142 ? 13.742 9.630 12.025 1.00 90.81 142 PRO A CA 1
ATOM 1146 C C . PRO A 1 142 ? 13.122 10.554 13.082 1.00 90.81 142 PRO A C 1
ATOM 1148 O O . PRO A 1 142 ? 13.410 10.415 14.265 1.00 90.81 142 PRO A O 1
ATOM 1151 N N . VAL A 1 143 ? 12.281 11.499 12.652 1.00 90.62 143 VAL A N 1
ATOM 1152 C CA . VAL A 1 143 ? 11.565 12.459 13.511 1.00 90.62 143 VAL A CA 1
ATOM 1153 C C . VAL A 1 143 ? 10.055 12.189 13.563 1.00 90.62 143 VAL A C 1
ATOM 1155 O O . VAL A 1 143 ? 9.279 13.068 13.934 1.00 90.62 143 VAL A O 1
ATOM 1158 N N . GLY A 1 144 ? 9.625 10.990 13.157 1.00 91.56 144 GLY A N 1
ATOM 1159 C CA . GLY A 1 144 ? 8.223 10.589 13.218 1.00 91.56 144 GLY A CA 1
ATOM 1160 C C . GLY A 1 144 ? 7.727 10.359 14.648 1.00 91.56 144 GLY A C 1
ATOM 1161 O O . GLY A 1 144 ? 8.478 10.471 15.613 1.00 91.56 144 GLY A O 1
ATOM 1162 N N . VAL A 1 145 ? 6.442 10.030 14.794 1.00 93.25 145 VAL A N 1
ATOM 1163 C CA . VAL A 1 145 ? 5.798 9.836 16.106 1.00 93.25 145 VAL A CA 1
ATOM 1164 C C . VAL A 1 145 ? 5.164 8.454 16.209 1.00 93.25 145 VAL A C 1
ATOM 1166 O O . VAL A 1 145 ? 4.570 7.990 15.238 1.00 93.25 145 VAL A O 1
ATOM 1169 N N . GLY A 1 146 ? 5.257 7.810 17.377 1.00 95.69 146 GLY A N 1
ATOM 1170 C CA . GLY A 1 146 ? 4.580 6.540 17.661 1.00 95.69 146 GLY A CA 1
ATOM 1171 C C . GLY A 1 146 ? 5.472 5.438 18.237 1.00 95.69 146 GLY A C 1
ATOM 1172 O O . GLY A 1 146 ? 6.629 5.661 18.583 1.00 95.69 146 GLY A O 1
ATOM 1173 N N . LYS A 1 147 ? 4.957 4.213 18.340 1.00 97.00 147 LYS A N 1
ATOM 1174 C CA . LYS A 1 147 ? 5.805 3.037 18.633 1.00 97.00 147 LYS A CA 1
ATOM 1175 C C . LYS A 1 147 ? 6.525 2.587 17.362 1.00 97.00 147 LYS A C 1
ATOM 1177 O O . LYS A 1 147 ? 5.962 2.721 16.281 1.00 97.00 147 LYS A O 1
ATOM 1182 N N . TYR A 1 148 ? 7.744 2.056 17.467 1.00 97.19 148 TYR A N 1
ATOM 1183 C CA . TYR A 1 148 ? 8.477 1.602 16.280 1.00 97.19 148 TYR A CA 1
ATOM 1184 C C . TYR A 1 148 ? 7.725 0.479 15.556 1.00 97.19 148 TYR A C 1
ATOM 1186 O O . TYR A 1 148 ? 7.341 -0.490 16.191 1.00 97.19 148 TYR A O 1
ATOM 1194 N N . PHE A 1 149 ? 7.510 0.598 14.249 1.00 97.44 149 PHE A N 1
ATOM 1195 C CA . PHE A 1 149 ? 6.808 -0.398 13.442 1.00 97.44 149 PHE A CA 1
ATOM 1196 C C . PHE A 1 149 ? 7.123 -0.203 11.960 1.00 97.44 149 PHE A C 1
ATOM 1198 O O . PHE A 1 149 ? 6.916 0.879 11.404 1.00 97.44 149 PHE A O 1
ATOM 1205 N N . GLN A 1 150 ? 7.563 -1.262 11.288 1.00 94.94 150 GLN A N 1
ATOM 1206 C CA . GLN A 1 150 ? 7.822 -1.233 9.853 1.00 94.94 150 GLN A CA 1
ATOM 1207 C C . GLN A 1 150 ? 6.624 -1.752 9.059 1.00 94.94 150 GLN A C 1
ATOM 1209 O O . GLN A 1 150 ? 5.966 -2.724 9.429 1.00 94.94 150 GLN A O 1
ATOM 1214 N N . LYS A 1 151 ? 6.407 -1.179 7.874 1.00 92.75 151 LYS A N 1
ATOM 1215 C CA . LYS A 1 151 ? 5.525 -1.784 6.868 1.00 92.75 151 LYS A CA 1
ATOM 1216 C C . LYS A 1 151 ? 6.235 -2.938 6.178 1.00 92.75 151 LYS A C 1
ATOM 1218 O O . LYS A 1 151 ? 6.834 -2.777 5.112 1.00 92.75 151 LYS A O 1
ATOM 1223 N N . MET A 1 152 ? 6.183 -4.099 6.813 1.00 95.75 152 MET A N 1
ATOM 1224 C CA . MET A 1 152 ? 6.824 -5.305 6.312 1.00 95.75 152 MET A CA 1
ATOM 1225 C C . MET A 1 152 ? 5.886 -6.089 5.386 1.00 95.75 152 MET A C 1
ATOM 1227 O O . MET A 1 152 ? 4.675 -6.118 5.595 1.00 95.75 152 MET A O 1
ATOM 1231 N N . ILE A 1 153 ? 6.442 -6.694 4.333 1.00 97.62 153 ILE A N 1
ATOM 1232 C CA . ILE A 1 153 ? 5.681 -7.533 3.399 1.00 97.62 153 ILE A CA 1
ATOM 1233 C C . ILE A 1 153 ? 5.519 -8.928 3.996 1.00 97.62 153 ILE A C 1
ATOM 1235 O O . ILE A 1 153 ? 6.508 -9.536 4.405 1.00 97.62 153 ILE A O 1
ATOM 1239 N N . ASN A 1 154 ? 4.296 -9.457 3.976 1.00 97.31 154 ASN A N 1
ATOM 1240 C CA . ASN A 1 154 ? 4.050 -10.859 4.297 1.00 97.31 154 ASN A CA 1
ATOM 1241 C C . ASN A 1 154 ? 4.126 -11.727 3.031 1.00 97.31 154 ASN A C 1
ATOM 1243 O O . ASN A 1 154 ? 3.118 -11.955 2.363 1.00 97.31 154 ASN A O 1
ATOM 1247 N N . PHE A 1 155 ? 5.307 -12.245 2.691 1.00 97.19 155 PHE A N 1
ATOM 1248 C CA . PHE A 1 155 ? 5.450 -13.110 1.511 1.00 97.19 155 PHE A CA 1
ATOM 1249 C C . PHE A 1 155 ? 4.767 -14.481 1.661 1.00 97.19 155 PHE A C 1
ATOM 1251 O O . PHE A 1 155 ? 4.535 -15.154 0.659 1.00 97.19 155 PHE A O 1
ATOM 1258 N N . SER A 1 156 ? 4.377 -14.904 2.872 1.00 96.00 156 SER A N 1
ATOM 1259 C CA . SER A 1 156 ? 3.726 -16.212 3.072 1.00 96.00 156 SER A CA 1
ATOM 1260 C C . SER A 1 156 ? 2.354 -16.317 2.387 1.00 96.00 156 SER A C 1
ATOM 1262 O O . SER A 1 156 ? 1.942 -17.412 1.993 1.00 96.00 156 SER A O 1
ATOM 1264 N N . VAL A 1 157 ? 1.672 -15.186 2.169 1.00 97.06 157 VAL A N 1
ATOM 1265 C CA . VAL A 1 157 ? 0.340 -15.128 1.540 1.00 97.06 157 VAL A CA 1
ATOM 1266 C C . VAL A 1 157 ? 0.383 -14.930 0.020 1.00 97.06 157 VAL A C 1
ATOM 1268 O O . VAL A 1 157 ? -0.662 -14.956 -0.631 1.00 97.06 157 VAL A O 1
ATOM 1271 N N . TYR A 1 158 ? 1.570 -14.759 -0.568 1.00 97.12 158 TYR A N 1
ATOM 1272 C CA . TYR A 1 158 ? 1.739 -14.529 -2.005 1.00 97.12 158 TYR A CA 1
ATOM 1273 C C . TYR A 1 158 ? 1.457 -15.778 -2.836 1.00 97.12 158 TYR A C 1
ATOM 1275 O O . TYR A 1 158 ? 1.824 -16.886 -2.443 1.00 97.12 158 TYR A O 1
ATOM 1283 N N . LYS A 1 159 ? 0.883 -15.603 -4.030 1.00 95.94 159 LYS A N 1
ATOM 1284 C CA . LYS A 1 159 ? 0.893 -16.651 -5.060 1.00 95.94 159 LYS A CA 1
ATOM 1285 C C . LYS A 1 159 ? 2.324 -16.895 -5.562 1.00 95.94 159 LYS A C 1
ATOM 1287 O O . LYS A 1 159 ? 3.131 -15.963 -5.573 1.00 95.94 159 LYS A O 1
ATOM 1292 N N . PRO A 1 160 ? 2.642 -18.115 -6.029 1.00 95.12 160 PRO A N 1
ATOM 1293 C CA . PRO A 1 160 ? 3.845 -18.334 -6.820 1.00 95.12 160 PRO A CA 1
ATOM 1294 C C . PRO A 1 160 ? 3.856 -17.400 -8.036 1.00 95.12 160 PRO A C 1
ATOM 1296 O O . PRO A 1 160 ? 2.865 -17.318 -8.763 1.00 95.12 160 PRO A O 1
ATOM 1299 N N . VAL A 1 161 ? 4.969 -16.698 -8.252 1.00 95.19 161 VAL A N 1
ATOM 1300 C CA . VAL A 1 161 ? 5.152 -15.847 -9.434 1.00 95.19 161 VAL A CA 1
ATOM 1301 C C . VAL A 1 161 ? 5.483 -16.737 -10.626 1.00 95.19 161 VAL A C 1
ATOM 1303 O O . VAL A 1 161 ? 6.364 -17.593 -10.538 1.00 95.19 161 VAL A O 1
ATOM 1306 N N . LYS A 1 162 ? 4.774 -16.546 -11.740 1.00 94.75 162 LYS A N 1
ATOM 1307 C CA . LYS A 1 162 ? 5.037 -17.265 -12.988 1.00 94.75 162 LYS A CA 1
ATOM 1308 C C . LYS A 1 162 ? 5.895 -16.384 -13.885 1.00 94.75 162 LYS A C 1
ATOM 1310 O O . LYS A 1 162 ? 5.450 -15.315 -14.275 1.00 94.75 162 LYS A O 1
ATOM 1315 N N . GLU A 1 163 ? 7.097 -16.817 -14.238 1.00 94.50 163 GLU A N 1
ATOM 1316 C CA . GLU A 1 163 ? 7.919 -16.058 -15.185 1.00 94.50 163 GLU A CA 1
ATOM 1317 C C . GLU A 1 163 ? 7.276 -16.081 -16.586 1.00 94.50 163 GLU A C 1
ATOM 1319 O O . GLU A 1 163 ? 7.023 -17.146 -17.154 1.00 94.50 163 GLU A O 1
ATOM 1324 N N . ASP A 1 164 ? 6.979 -14.895 -17.118 1.00 95.38 164 ASP A N 1
ATOM 1325 C CA . ASP A 1 164 ? 6.473 -14.640 -18.474 1.00 95.38 164 ASP A CA 1
ATOM 1326 C C . ASP A 1 164 ? 7.015 -13.285 -18.958 1.00 95.38 164 ASP A C 1
ATOM 1328 O O . ASP A 1 164 ? 6.279 -12.327 -19.211 1.00 95.38 164 ASP A O 1
ATOM 1332 N N . ILE A 1 165 ? 8.345 -13.190 -19.002 1.00 96.50 165 ILE A N 1
ATOM 1333 C CA . ILE A 1 165 ? 9.072 -11.945 -19.249 1.00 96.50 165 ILE A CA 1
ATOM 1334 C C . ILE A 1 165 ? 8.660 -11.327 -20.591 1.00 96.50 165 ILE A C 1
ATOM 1336 O O . ILE A 1 165 ? 8.851 -11.918 -21.654 1.00 96.50 165 ILE A O 1
ATOM 1340 N N . LYS A 1 166 ? 8.138 -10.097 -20.536 1.00 96.94 166 LYS A N 1
ATOM 1341 C CA . LYS A 1 166 ? 7.830 -9.255 -21.705 1.00 96.94 166 LYS A CA 1
ATOM 1342 C C . LYS A 1 166 ? 8.783 -8.071 -21.838 1.00 96.94 166 LYS A C 1
ATOM 1344 O O . LYS A 1 166 ? 9.004 -7.592 -22.947 1.00 96.94 166 LYS A O 1
ATOM 1349 N N . PHE A 1 167 ? 9.344 -7.609 -20.722 1.00 97.50 167 PHE A N 1
ATOM 1350 C CA . PHE A 1 167 ? 10.200 -6.427 -20.664 1.00 97.50 167 PHE A CA 1
ATOM 1351 C C . PHE A 1 167 ? 11.503 -6.743 -19.937 1.00 97.50 167 PHE A C 1
ATOM 1353 O O . PHE A 1 167 ? 11.504 -7.421 -18.915 1.00 97.50 167 PHE A O 1
ATOM 1360 N N . GLU A 1 168 ? 12.625 -6.209 -20.412 1.00 97.62 168 GLU A N 1
ATOM 1361 C CA . GLU A 1 168 ? 13.864 -6.281 -19.631 1.00 97.62 168 GLU A CA 1
ATOM 1362 C C . GLU A 1 168 ? 13.779 -5.350 -18.414 1.00 97.62 168 GLU A C 1
ATOM 1364 O O . GLU A 1 168 ? 14.148 -5.735 -17.306 1.00 97.62 168 GLU A O 1
ATOM 1369 N N . TYR A 1 169 ? 13.224 -4.150 -18.606 1.00 98.06 169 TYR A N 1
ATOM 1370 C CA . TYR A 1 169 ? 13.154 -3.101 -17.594 1.00 98.06 169 TYR A CA 1
ATOM 1371 C C . TYR A 1 169 ? 11.712 -2.738 -17.242 1.00 98.06 169 TYR A C 1
ATOM 1373 O O . TYR A 1 169 ? 10.907 -2.450 -18.124 1.00 98.06 169 TYR A O 1
ATOM 1381 N N . LEU A 1 170 ? 11.395 -2.662 -15.951 1.00 98.00 170 LEU A N 1
ATOM 1382 C CA . LEU A 1 170 ? 10.151 -2.068 -15.464 1.00 98.00 170 LEU A CA 1
ATOM 1383 C C . LEU A 1 170 ? 10.425 -0.716 -14.805 1.00 98.00 170 LEU A C 1
ATOM 1385 O O . LEU A 1 170 ? 11.233 -0.623 -13.880 1.00 98.00 170 LEU A O 1
ATOM 1389 N N . PHE A 1 171 ? 9.684 0.304 -15.228 1.00 97.12 171 PHE A N 1
ATOM 1390 C CA . PHE A 1 171 ? 9.610 1.610 -14.578 1.00 97.12 171 PHE A CA 1
ATOM 1391 C C . PHE A 1 171 ? 8.268 1.802 -13.868 1.00 97.12 171 PHE A C 1
ATOM 1393 O O . PHE A 1 171 ? 7.254 1.220 -14.255 1.00 97.12 171 PHE A O 1
ATOM 1400 N N . LEU A 1 172 ? 8.243 2.676 -12.859 1.00 94.56 172 LEU A N 1
ATOM 1401 C CA . LEU A 1 172 ? 7.024 3.058 -12.145 1.00 94.56 172 LEU A CA 1
ATOM 1402 C C . LEU A 1 172 ? 6.641 4.510 -12.466 1.00 94.56 172 LEU A C 1
ATOM 1404 O O . LEU A 1 172 ? 7.305 5.440 -12.018 1.00 94.56 172 LEU A O 1
ATOM 1408 N N . GLY A 1 173 ? 5.541 4.698 -13.195 1.00 94.31 173 GLY A N 1
ATOM 1409 C CA . GLY A 1 173 ? 5.049 5.992 -13.678 1.00 94.31 173 GLY A CA 1
ATOM 1410 C C . GLY A 1 173 ? 3.617 6.299 -13.232 1.00 94.31 173 GLY A C 1
ATOM 1411 O O . GLY A 1 173 ? 2.807 6.756 -14.029 1.00 94.31 173 GLY A O 1
ATOM 1412 N N . THR A 1 174 ? 3.260 6.011 -11.979 1.00 91.06 174 THR A N 1
ATOM 1413 C CA . THR A 1 174 ? 1.865 6.032 -11.480 1.00 91.06 174 THR A CA 1
ATOM 1414 C C . THR A 1 174 ? 1.280 7.423 -11.190 1.00 91.06 174 THR A C 1
ATOM 1416 O O . THR A 1 174 ? 0.122 7.540 -10.781 1.00 91.06 174 THR A O 1
ATOM 1419 N N . ASN A 1 175 ? 2.059 8.485 -11.391 1.00 90.38 175 ASN A N 1
ATOM 1420 C CA . ASN A 1 175 ? 1.588 9.868 -11.426 1.00 90.38 175 ASN A CA 1
ATOM 1421 C C . ASN A 1 175 ? 2.433 10.680 -12.416 1.00 90.38 175 ASN A C 1
ATOM 1423 O O . ASN A 1 175 ? 3.509 10.245 -12.821 1.00 90.38 175 ASN A O 1
ATOM 1427 N N . ASN A 1 176 ? 1.969 11.886 -12.744 1.00 92.75 176 ASN A N 1
ATOM 1428 C CA . ASN A 1 176 ? 2.612 12.784 -13.704 1.00 92.75 176 ASN A CA 1
ATOM 1429 C C . ASN A 1 176 ? 4.098 13.059 -13.395 1.00 92.75 176 ASN A C 1
ATOM 1431 O O . ASN A 1 176 ? 4.928 13.068 -14.297 1.00 92.75 176 ASN A O 1
ATOM 1435 N N . VAL A 1 177 ? 4.454 13.258 -12.122 1.00 92.62 177 VAL A N 1
ATOM 1436 C CA . VAL A 1 177 ? 5.837 13.568 -11.725 1.00 92.62 177 VAL A CA 1
ATOM 1437 C C . VAL A 1 177 ? 6.747 12.356 -11.938 1.00 92.62 177 VAL A C 1
ATOM 1439 O O . VAL A 1 177 ? 7.807 12.486 -12.546 1.00 92.62 177 VAL A O 1
ATOM 1442 N N . TYR A 1 178 ? 6.308 11.172 -11.503 1.00 92.38 178 TYR A N 1
ATOM 1443 C CA . TYR A 1 178 ? 7.035 9.922 -11.732 1.00 92.38 178 TYR A CA 1
ATOM 1444 C C . TYR A 1 178 ? 7.159 9.604 -13.219 1.00 92.38 178 TYR A C 1
ATOM 1446 O O . TYR A 1 178 ? 8.236 9.240 -13.678 1.00 92.38 178 TYR A O 1
ATOM 1454 N N . TYR A 1 179 ? 6.074 9.770 -13.975 1.00 95.75 179 TYR A N 1
ATOM 1455 C CA . TYR A 1 179 ? 6.055 9.468 -15.399 1.00 95.75 179 TYR A CA 1
ATOM 1456 C C . TYR A 1 179 ? 7.049 10.344 -16.165 1.00 95.75 179 TYR A C 1
ATOM 1458 O O . TYR A 1 179 ? 7.884 9.814 -16.888 1.00 95.75 179 TYR A O 1
ATOM 1466 N N . LYS A 1 180 ? 7.052 11.663 -15.928 1.00 95.44 180 LYS A N 1
ATOM 1467 C CA . LYS A 1 180 ? 8.015 12.593 -16.544 1.00 95.44 180 LYS A CA 1
ATOM 1468 C C . LYS A 1 180 ? 9.469 12.224 -16.269 1.00 95.44 180 LYS A C 1
ATOM 1470 O O . LYS A 1 180 ? 10.315 12.348 -17.150 1.00 95.44 180 LYS A O 1
ATOM 1475 N N . GLU A 1 181 ? 9.764 11.774 -15.054 1.00 94.88 181 GLU A N 1
ATOM 1476 C CA . GLU A 1 181 ? 11.109 11.327 -14.702 1.00 94.88 181 GLU A CA 1
ATOM 1477 C C . GLU A 1 181 ? 11.496 10.048 -15.454 1.00 94.88 181 GLU A C 1
ATOM 1479 O O . GLU A 1 181 ? 12.607 9.952 -15.966 1.00 94.88 181 GLU A O 1
ATOM 1484 N N . VAL A 1 182 ? 10.571 9.097 -15.609 1.00 95.44 182 VAL A N 1
ATOM 1485 C CA . VAL A 1 182 ? 10.776 7.920 -16.469 1.00 95.44 182 VAL A CA 1
ATOM 1486 C C . VAL A 1 182 ? 11.039 8.338 -17.918 1.00 95.44 182 VAL A C 1
ATOM 1488 O O . VAL A 1 182 ? 11.999 7.860 -18.524 1.00 95.44 182 VAL A O 1
ATOM 1491 N N . GLU A 1 183 ? 10.254 9.272 -18.465 1.00 95.31 183 GLU A N 1
ATOM 1492 C CA . GLU A 1 183 ? 10.471 9.771 -19.828 1.00 95.31 183 GLU A CA 1
ATOM 1493 C C . GLU A 1 183 ? 11.855 10.403 -19.998 1.00 95.31 183 GLU A C 1
ATOM 1495 O O . GLU A 1 183 ? 12.495 10.200 -21.030 1.00 95.31 183 GLU A O 1
ATOM 1500 N N . ARG A 1 184 ? 12.322 11.165 -19.000 1.00 95.06 184 ARG A N 1
ATOM 1501 C CA . ARG A 1 184 ? 13.657 11.774 -19.004 1.00 95.06 184 ARG A CA 1
ATOM 1502 C C . ARG A 1 184 ? 14.745 10.704 -19.099 1.00 95.06 184 ARG A C 1
ATOM 1504 O O . ARG A 1 184 ? 15.604 10.796 -19.968 1.00 95.06 184 ARG A O 1
ATOM 1511 N N . GLN A 1 185 ? 14.661 9.664 -18.272 1.00 94.88 185 GLN A N 1
ATOM 1512 C CA . GLN A 1 185 ? 15.638 8.567 -18.235 1.00 94.88 185 GLN A CA 1
ATOM 1513 C C . GLN A 1 185 ? 15.674 7.775 -19.551 1.00 94.88 185 GLN A C 1
ATOM 1515 O O . GLN A 1 185 ? 16.748 7.449 -20.058 1.00 94.88 185 GLN A O 1
ATOM 1520 N N . ILE A 1 186 ? 14.504 7.504 -20.143 1.00 94.75 186 ILE A N 1
ATOM 1521 C CA . ILE A 1 186 ? 14.404 6.827 -21.445 1.00 94.75 186 ILE A CA 1
ATOM 1522 C C . ILE A 1 186 ? 14.999 7.701 -22.559 1.00 94.75 186 ILE A C 1
ATOM 1524 O O . ILE A 1 186 ? 15.715 7.186 -23.414 1.00 94.75 186 ILE A O 1
ATOM 1528 N N . LYS A 1 187 ? 14.754 9.018 -22.544 1.00 93.94 187 LYS A N 1
ATOM 1529 C CA . LYS A 1 187 ? 15.310 9.960 -23.533 1.00 93.94 187 LYS A CA 1
ATOM 1530 C C . LYS A 1 187 ? 16.824 10.131 -23.411 1.00 93.94 187 LYS A C 1
ATOM 1532 O O . LYS A 1 187 ? 17.489 10.274 -24.431 1.00 93.94 187 LYS A O 1
ATOM 1537 N N . GLU A 1 188 ? 17.365 10.120 -22.195 1.00 93.75 188 GLU A N 1
ATOM 1538 C CA . GLU A 1 188 ? 18.807 10.265 -21.947 1.00 93.75 188 GLU A CA 1
ATOM 1539 C C . GLU A 1 188 ? 19.609 9.035 -22.381 1.00 93.75 188 GLU A C 1
ATOM 1541 O O . GLU A 1 188 ? 20.741 9.177 -22.842 1.00 93.75 188 GLU A O 1
ATOM 1546 N N . CYS A 1 189 ? 19.027 7.835 -22.296 1.00 89.12 189 CYS A N 1
ATOM 1547 C CA . CYS A 1 189 ? 19.637 6.635 -22.856 1.00 89.12 189 CYS A CA 1
ATOM 1548 C C . CYS A 1 189 ? 18.609 5.714 -23.541 1.00 89.12 189 CYS A C 1
ATOM 1550 O O . CYS A 1 189 ? 18.242 4.667 -22.992 1.00 89.12 189 CYS A O 1
ATOM 1552 N N . PRO A 1 190 ? 18.190 6.030 -24.782 1.00 85.44 190 PRO A N 1
ATOM 1553 C CA . PRO A 1 190 ? 17.166 5.258 -25.491 1.00 85.44 190 PRO A CA 1
ATOM 1554 C C . PRO A 1 190 ? 17.612 3.818 -25.772 1.00 85.44 190 PRO A C 1
ATOM 1556 O O . PRO A 1 190 ? 16.807 2.888 -25.740 1.00 85.44 190 PRO A O 1
ATOM 1559 N N . ASN A 1 191 ? 18.916 3.612 -25.973 1.00 90.44 191 ASN A N 1
ATOM 1560 C CA . ASN A 1 191 ? 19.492 2.284 -26.169 1.00 90.44 191 ASN A CA 1
ATOM 1561 C C . ASN A 1 191 ? 19.575 1.468 -24.866 1.00 90.44 191 ASN A C 1
ATOM 1563 O O . ASN A 1 191 ? 19.481 0.245 -24.931 1.00 90.44 191 ASN A O 1
ATOM 1567 N N . CYS A 1 192 ? 19.709 2.109 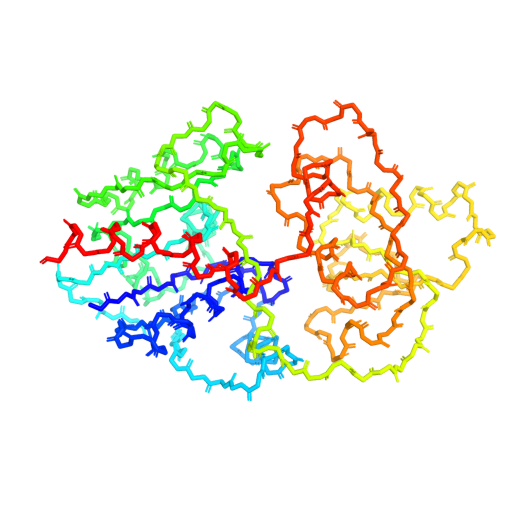-23.695 1.00 90.62 192 CYS A N 1
ATOM 1568 C CA . CYS A 1 192 ? 19.778 1.408 -22.407 1.00 90.62 192 CYS A CA 1
ATOM 1569 C C . CYS A 1 192 ? 18.442 0.749 -22.061 1.00 90.62 192 CYS A C 1
ATOM 1571 O O . CYS A 1 192 ? 18.418 -0.359 -21.540 1.00 90.62 192 CYS A O 1
ATOM 1573 N N . PHE A 1 193 ? 17.332 1.429 -22.353 1.00 93.12 193 PHE A N 1
ATOM 1574 C CA . PHE A 1 193 ? 16.000 1.022 -21.911 1.00 93.12 193 PHE A CA 1
ATOM 1575 C C . PHE A 1 193 ? 15.098 0.612 -23.074 1.00 93.12 193 PHE A C 1
ATOM 1577 O O . PHE A 1 193 ? 13.890 0.792 -23.011 1.00 93.12 193 PHE A O 1
ATOM 1584 N N . LYS A 1 194 ? 15.654 0.053 -24.154 1.00 90.12 194 LYS A N 1
ATOM 1585 C CA . LYS A 1 194 ? 14.879 -0.287 -25.359 1.00 90.12 194 LYS A CA 1
ATOM 1586 C C . LYS A 1 194 ? 13.713 -1.251 -25.078 1.00 90.12 194 LYS A C 1
ATOM 1588 O O . LYS A 1 194 ? 12.625 -1.058 -25.606 1.00 90.12 194 LYS A O 1
ATOM 1593 N N . SER A 1 195 ? 13.930 -2.258 -24.227 1.00 95.56 195 SER A N 1
ATOM 1594 C CA . SER A 1 195 ? 12.891 -3.191 -23.761 1.00 95.56 195 SER A CA 1
ATOM 1595 C C . SER A 1 195 ? 12.384 -2.769 -22.381 1.00 95.56 195 SER A C 1
ATOM 1597 O O . SER A 1 195 ? 12.741 -3.365 -21.364 1.00 95.56 195 SER A O 1
ATOM 1599 N N . HIS A 1 196 ? 11.610 -1.685 -22.335 1.00 96.69 196 HIS A N 1
ATOM 1600 C CA . HIS A 1 196 ? 11.008 -1.184 -21.101 1.00 96.69 196 HIS A CA 1
ATOM 1601 C C . HIS A 1 196 ? 9.493 -1.368 -21.095 1.00 96.69 196 HIS A C 1
ATOM 1603 O O . HIS A 1 196 ? 8.863 -1.311 -22.148 1.00 96.69 196 HIS A O 1
ATOM 1609 N N . GLY A 1 197 ? 8.924 -1.514 -19.903 1.00 97.56 197 GLY A N 1
ATOM 1610 C CA . GLY A 1 197 ? 7.513 -1.295 -19.611 1.00 97.56 197 GLY A CA 1
ATOM 1611 C C . GLY A 1 197 ? 7.357 -0.218 -18.535 1.00 97.56 197 GLY A C 1
ATOM 1612 O O . GLY A 1 197 ? 8.189 -0.117 -17.630 1.00 97.56 197 GLY A O 1
ATOM 1613 N N . ILE A 1 198 ? 6.307 0.599 -18.619 1.00 97.56 198 ILE A N 1
ATOM 1614 C CA . ILE A 1 198 ? 6.005 1.654 -17.639 1.00 97.56 198 ILE A CA 1
ATOM 1615 C C . ILE A 1 198 ? 4.706 1.301 -16.919 1.00 97.56 198 ILE A C 1
ATOM 1617 O O . ILE A 1 198 ? 3.624 1.421 -17.491 1.00 97.56 198 ILE A O 1
ATOM 1621 N N . LEU A 1 199 ? 4.797 0.893 -15.652 1.00 96.44 199 LEU A N 1
ATOM 1622 C CA . LEU A 1 199 ? 3.625 0.643 -14.815 1.00 96.44 199 LEU A CA 1
ATOM 1623 C C . LEU A 1 199 ? 2.930 1.964 -14.474 1.00 96.44 199 LEU A C 1
ATOM 1625 O O . LEU A 1 199 ? 3.512 2.825 -13.806 1.00 96.44 199 LEU A O 1
ATOM 1629 N N . THR A 1 200 ? 1.688 2.130 -14.916 1.00 95.31 200 THR A N 1
ATOM 1630 C CA . THR A 1 200 ? 0.941 3.384 -14.777 1.00 95.31 200 THR A CA 1
ATOM 1631 C C . THR A 1 200 ? -0.578 3.158 -14.714 1.00 95.31 200 THR A C 1
ATOM 1633 O O . THR A 1 200 ? -1.065 2.028 -14.676 1.00 95.31 200 THR A O 1
ATOM 1636 N N . TYR A 1 201 ? -1.333 4.252 -14.655 1.00 92.69 201 TYR A N 1
ATOM 1637 C CA . TYR A 1 201 ? -2.785 4.286 -14.814 1.00 92.69 201 TYR A CA 1
ATOM 1638 C C . TYR A 1 201 ? -3.122 4.918 -16.170 1.00 92.69 201 TYR A C 1
ATOM 1640 O O . TYR A 1 201 ? -2.328 5.692 -16.704 1.00 92.69 201 TYR A O 1
ATOM 1648 N N . ASN A 1 202 ? -4.291 4.606 -16.733 1.00 92.19 202 ASN A N 1
ATOM 1649 C CA . ASN A 1 202 ? -4.729 5.188 -18.004 1.00 92.19 202 ASN A CA 1
ATOM 1650 C C . ASN A 1 202 ? -5.164 6.652 -17.807 1.00 92.19 202 ASN A C 1
ATOM 1652 O O . ASN A 1 202 ? -6.341 6.955 -17.628 1.00 92.19 202 ASN A O 1
ATOM 1656 N N . GLU A 1 203 ? -4.182 7.548 -17.764 1.00 93.12 203 GLU A N 1
ATOM 1657 C CA . GLU A 1 203 ? -4.326 8.953 -17.384 1.00 93.12 203 GLU A CA 1
ATOM 1658 C C . GLU A 1 203 ? -3.840 9.878 -18.507 1.00 93.12 203 GLU A C 1
ATOM 1660 O O . GLU A 1 203 ? -3.026 9.502 -19.345 1.00 93.12 203 GLU A O 1
ATOM 1665 N N . LYS A 1 204 ? -4.282 11.140 -18.509 1.00 94.00 204 LYS A N 1
ATOM 1666 C CA . LYS A 1 204 ? -3.981 12.090 -19.602 1.00 94.00 204 LYS A CA 1
ATOM 1667 C C . LYS A 1 204 ? -2.500 12.461 -19.751 1.00 94.00 204 LYS A C 1
ATOM 1669 O O . LYS A 1 204 ? -2.122 12.974 -20.796 1.00 94.00 204 LYS A O 1
ATOM 1674 N N . TYR A 1 205 ? -1.687 12.268 -18.712 1.00 93.81 205 TYR A N 1
ATOM 1675 C CA . TYR A 1 205 ? -0.270 12.648 -18.723 1.00 93.81 205 TYR A CA 1
ATOM 1676 C C . TYR A 1 205 ? 0.636 11.611 -19.399 1.00 93.81 205 TYR A C 1
ATOM 1678 O O . TYR A 1 205 ? 1.827 11.874 -19.542 1.00 93.81 205 TYR A O 1
ATOM 1686 N N . ILE A 1 206 ? 0.113 10.433 -19.754 1.00 96.31 206 ILE A N 1
ATOM 1687 C CA . ILE A 1 206 ? 0.931 9.361 -20.323 1.00 96.31 206 ILE A CA 1
ATOM 1688 C C . ILE A 1 206 ? 1.274 9.652 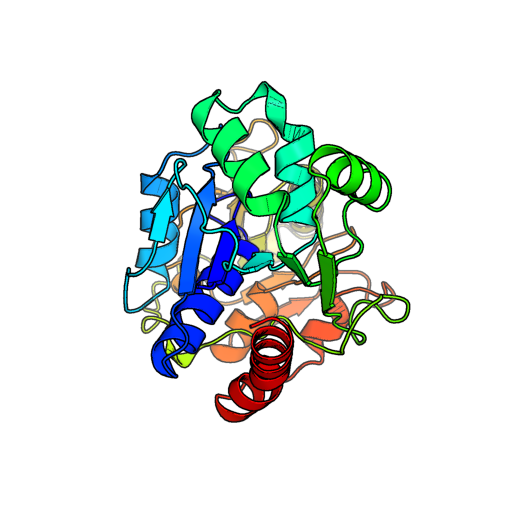-21.783 1.00 96.31 206 ILE A C 1
ATOM 1690 O O . ILE A 1 206 ? 0.464 10.188 -22.544 1.00 96.31 206 ILE A O 1
ATOM 1694 N N . ASN A 1 207 ? 2.457 9.215 -22.194 1.00 95.38 207 ASN A N 1
ATOM 1695 C CA . ASN A 1 207 ? 2.850 9.197 -23.589 1.00 95.38 207 ASN A CA 1
ATOM 1696 C C . ASN A 1 207 ? 2.445 7.851 -24.201 1.00 95.38 207 ASN A C 1
ATOM 1698 O O . ASN A 1 207 ? 2.964 6.801 -23.820 1.00 95.38 207 ASN A O 1
ATOM 1702 N N . LYS A 1 208 ? 1.499 7.885 -25.144 1.00 94.19 208 LYS A N 1
ATOM 1703 C CA . LYS A 1 208 ? 0.931 6.683 -25.774 1.00 94.19 208 LYS A CA 1
ATOM 1704 C C . LYS A 1 208 ? 1.931 5.914 -26.641 1.00 94.19 208 LYS A C 1
ATOM 1706 O O . LYS A 1 208 ? 1.696 4.739 -26.890 1.00 94.19 208 LYS A O 1
ATOM 1711 N N . GLU A 1 209 ? 3.032 6.547 -27.042 1.00 93.12 209 GLU A N 1
ATOM 1712 C CA . GLU A 1 209 ? 4.088 5.919 -27.845 1.00 93.12 209 GLU A CA 1
ATOM 1713 C C . GLU A 1 209 ? 4.984 4.976 -27.022 1.00 93.12 209 GLU A C 1
ATOM 1715 O O . GLU A 1 209 ? 5.737 4.186 -27.588 1.00 93.12 209 GLU A O 1
ATOM 1720 N N . TYR A 1 210 ? 4.930 5.045 -25.686 1.00 94.88 210 TYR A N 1
ATOM 1721 C CA . TYR A 1 210 ? 5.671 4.133 -24.812 1.00 94.88 210 TYR A CA 1
ATOM 1722 C C . TYR A 1 210 ? 4.878 2.874 -24.448 1.00 94.88 210 TYR A C 1
ATOM 1724 O O . TYR A 1 210 ? 3.647 2.824 -24.509 1.00 94.88 210 TYR A O 1
ATOM 1732 N N . ASN A 1 211 ? 5.606 1.860 -23.978 1.00 95.69 211 ASN A N 1
ATOM 1733 C CA . ASN A 1 211 ? 5.058 0.585 -23.518 1.00 95.69 211 ASN A CA 1
ATOM 1734 C C . ASN A 1 211 ? 4.405 0.727 -22.131 1.00 95.69 211 ASN A C 1
ATOM 1736 O O . ASN A 1 211 ? 4.972 0.345 -21.105 1.00 95.69 211 ASN A O 1
ATOM 1740 N N . ASN A 1 212 ? 3.213 1.315 -22.086 1.00 96.88 212 ASN A N 1
ATOM 1741 C CA . ASN A 1 212 ? 2.464 1.512 -20.847 1.00 96.88 212 ASN A CA 1
ATOM 1742 C C . ASN A 1 212 ? 1.774 0.214 -20.394 1.00 96.88 212 ASN A C 1
ATOM 1744 O O . ASN A 1 212 ? 1.083 -0.436 -21.176 1.00 96.88 212 ASN A O 1
ATOM 1748 N N . ILE A 1 213 ? 1.924 -0.133 -19.114 1.00 95.94 213 ILE A N 1
ATOM 1749 C CA . ILE A 1 213 ? 1.267 -1.272 -18.462 1.00 95.94 213 ILE A CA 1
ATOM 1750 C C . ILE A 1 213 ? 0.271 -0.718 -17.440 1.00 95.94 213 ILE A C 1
ATOM 1752 O O . ILE A 1 213 ? 0.671 -0.058 -16.479 1.00 95.94 213 ILE A O 1
ATOM 1756 N N . PHE A 1 214 ? -1.023 -0.966 -17.641 1.00 93.62 214 PHE A N 1
ATOM 1757 C CA . PHE A 1 214 ? -2.081 -0.369 -16.825 1.00 93.62 214 PHE A CA 1
ATOM 1758 C C . PHE A 1 214 ? -2.497 -1.258 -15.655 1.00 93.62 214 PHE A C 1
ATOM 1760 O O . PHE A 1 214 ? -2.822 -2.423 -15.844 1.00 93.62 214 PHE A O 1
ATOM 1767 N N . VAL A 1 215 ? -2.516 -0.689 -14.449 1.00 90.31 215 VAL A N 1
ATOM 1768 C CA . VAL A 1 215 ? -3.044 -1.342 -13.238 1.00 90.31 215 VAL A CA 1
ATOM 1769 C C . VAL A 1 215 ? -4.575 -1.506 -13.318 1.00 90.31 215 VAL A C 1
ATOM 1771 O O . VAL A 1 215 ? -5.231 -0.543 -13.721 1.00 90.31 215 VAL A O 1
ATOM 1774 N N . PRO A 1 216 ? -5.153 -2.632 -12.838 1.00 86.81 216 PRO A N 1
ATOM 1775 C CA . PRO A 1 216 ? -4.488 -3.815 -12.268 1.00 86.81 216 PRO A CA 1
ATOM 1776 C C . PRO A 1 216 ? -3.788 -4.668 -13.335 1.00 86.81 216 PRO A C 1
ATOM 1778 O O . PRO A 1 216 ? -4.298 -4.844 -14.435 1.00 86.81 216 PRO A O 1
ATOM 1781 N N . VAL A 1 217 ? -2.612 -5.209 -12.999 1.00 90.81 217 VAL A N 1
ATOM 1782 C CA . VAL A 1 217 ? -1.767 -5.955 -13.945 1.00 90.81 217 VAL A CA 1
ATOM 1783 C C . VAL A 1 217 ? -1.746 -7.430 -13.585 1.00 90.81 217 VAL A C 1
ATOM 1785 O O . VAL A 1 217 ? -1.325 -7.791 -12.484 1.00 90.81 217 VAL A O 1
ATOM 1788 N N . HIS A 1 218 ? -2.124 -8.270 -14.546 1.00 91.56 218 HIS A N 1
ATOM 1789 C CA . HIS A 1 218 ? -1.985 -9.713 -14.417 1.00 91.56 218 HIS A CA 1
ATOM 1790 C C . HIS A 1 218 ? -0.510 -10.108 -14.301 1.00 91.56 218 HIS A C 1
ATOM 1792 O O . HIS A 1 218 ? 0.302 -9.707 -15.137 1.00 91.56 218 HIS A O 1
ATOM 1798 N N . ASN A 1 219 ? -0.166 -10.890 -13.273 1.00 92.06 219 ASN A N 1
ATOM 1799 C CA . ASN A 1 219 ? 1.180 -11.442 -13.081 1.00 92.06 219 ASN A CA 1
ATOM 1800 C C . ASN A 1 219 ? 2.334 -10.406 -13.168 1.00 92.06 219 ASN A C 1
ATOM 1802 O O . ASN A 1 219 ? 3.411 -10.715 -13.672 1.00 92.06 219 ASN A O 1
ATOM 1806 N N . LEU A 1 220 ? 2.144 -9.172 -12.668 1.00 95.25 220 LEU A N 1
ATOM 1807 C CA . LEU A 1 220 ? 3.112 -8.062 -12.808 1.00 95.25 220 LEU A CA 1
ATOM 1808 C C . LEU A 1 220 ? 4.571 -8.457 -12.533 1.00 95.25 220 LEU A C 1
ATOM 1810 O O . LEU A 1 220 ? 5.463 -8.108 -13.302 1.00 95.25 220 LEU A O 1
ATOM 1814 N N . LEU A 1 221 ? 4.814 -9.160 -11.423 1.00 96.25 221 LEU A N 1
ATOM 1815 C CA . LEU A 1 221 ? 6.164 -9.534 -10.996 1.00 96.25 221 LEU A CA 1
ATOM 1816 C C . LEU A 1 221 ? 6.830 -10.537 -11.950 1.00 96.25 221 LEU A C 1
ATOM 1818 O O . LEU A 1 221 ? 8.051 -10.602 -11.981 1.00 96.25 221 LEU A O 1
ATOM 1822 N N . GLY A 1 222 ? 6.061 -11.280 -12.743 1.00 96.88 222 GLY A N 1
ATOM 1823 C CA . GLY A 1 222 ? 6.571 -12.204 -13.753 1.00 96.88 222 GLY A CA 1
ATOM 1824 C C . GLY A 1 222 ? 6.819 -11.574 -15.126 1.00 96.88 222 GLY A C 1
ATOM 1825 O O . GLY A 1 222 ? 7.305 -12.264 -16.013 1.00 96.88 222 GLY A O 1
ATOM 1826 N N . LEU A 1 223 ? 6.485 -10.292 -15.333 1.00 97.31 223 LEU A N 1
ATOM 1827 C CA . LEU A 1 223 ? 6.571 -9.644 -16.652 1.00 97.31 223 LEU A CA 1
ATOM 1828 C C . LEU A 1 223 ? 7.942 -9.034 -16.966 1.00 97.31 223 LEU A C 1
ATOM 1830 O O . LEU A 1 223 ? 8.161 -8.610 -18.104 1.00 97.31 223 LEU A O 1
ATOM 1834 N N . PHE A 1 224 ? 8.844 -8.932 -15.987 1.00 98.06 224 PHE A N 1
ATOM 1835 C CA . PHE A 1 224 ? 10.102 -8.203 -16.148 1.00 98.06 224 PHE A CA 1
ATOM 1836 C C . PHE A 1 224 ? 11.291 -8.801 -15.387 1.00 98.06 224 PHE A C 1
ATOM 1838 O O . PHE A 1 224 ? 11.120 -9.478 -14.370 1.00 98.06 224 PHE A O 1
ATOM 1845 N N . ASN A 1 225 ? 12.505 -8.513 -15.872 1.00 97.69 225 ASN A N 1
ATOM 1846 C CA . ASN A 1 225 ? 13.768 -8.978 -15.278 1.00 97.69 225 ASN A CA 1
ATOM 1847 C C . ASN A 1 225 ? 14.371 -7.975 -14.287 1.00 97.69 225 ASN A C 1
ATOM 1849 O O . ASN A 1 225 ? 14.829 -8.353 -13.205 1.00 97.69 225 ASN A O 1
ATOM 1853 N N . THR A 1 226 ? 14.377 -6.694 -14.657 1.00 98.12 226 THR A N 1
ATOM 1854 C CA . THR A 1 226 ? 15.068 -5.628 -13.931 1.00 98.12 226 THR A CA 1
ATOM 1855 C C . THR A 1 226 ? 14.100 -4.507 -13.552 1.00 98.12 226 THR A C 1
ATOM 1857 O O . THR A 1 226 ? 13.449 -3.916 -14.411 1.00 98.12 226 THR A O 1
ATOM 1860 N N . TYR A 1 227 ? 14.028 -4.148 -12.270 1.00 98.00 227 TYR A N 1
ATOM 1861 C CA . TYR A 1 227 ? 13.295 -2.956 -11.832 1.00 98.00 227 TYR A CA 1
ATOM 1862 C C . TYR A 1 227 ? 14.200 -1.724 -11.866 1.00 98.00 227 TYR A C 1
ATOM 1864 O O . TYR A 1 227 ? 15.297 -1.735 -11.303 1.00 98.00 227 TYR A O 1
ATOM 1872 N N . VAL A 1 228 ? 13.741 -0.646 -12.500 1.00 96.94 228 VAL A N 1
ATOM 1873 C CA . VAL A 1 228 ? 14.468 0.623 -12.575 1.00 96.94 228 VAL A CA 1
ATOM 1874 C C . VAL A 1 228 ? 13.791 1.640 -11.662 1.00 96.94 228 VAL A C 1
ATOM 1876 O O . VAL A 1 228 ? 12.694 2.130 -11.929 1.00 96.94 228 VAL A O 1
ATOM 1879 N N . TYR A 1 229 ? 14.456 1.957 -10.554 1.00 95.56 229 TYR A N 1
ATOM 1880 C CA . TYR A 1 229 ? 13.949 2.884 -9.552 1.00 95.56 229 TYR A CA 1
ATOM 1881 C C . TYR A 1 229 ? 14.420 4.311 -9.849 1.00 95.56 229 TYR A C 1
ATOM 1883 O O . TYR A 1 229 ? 15.600 4.632 -9.680 1.00 95.56 229 TYR A O 1
ATOM 1891 N N . THR A 1 230 ? 13.485 5.161 -10.282 1.00 92.19 230 THR A N 1
ATOM 1892 C CA . THR A 1 230 ? 13.764 6.515 -10.797 1.00 92.19 230 THR A CA 1
ATOM 1893 C C . THR A 1 230 ? 13.100 7.647 -10.022 1.00 92.19 230 THR A C 1
ATOM 1895 O O . THR A 1 230 ? 13.341 8.802 -10.339 1.00 92.19 230 THR A O 1
ATOM 1898 N N . LYS A 1 231 ? 12.249 7.364 -9.027 1.00 86.56 231 LYS A N 1
ATOM 1899 C CA . LYS A 1 231 ? 11.435 8.399 -8.363 1.00 86.56 231 LYS A CA 1
ATOM 1900 C C . LYS A 1 231 ? 12.280 9.592 -7.895 1.00 86.56 231 LYS A C 1
ATOM 1902 O O . LYS A 1 231 ? 13.271 9.405 -7.200 1.00 86.56 231 LYS A O 1
ATOM 1907 N N . ASN A 1 232 ? 11.842 10.806 -8.221 1.00 82.19 232 ASN A N 1
ATOM 1908 C CA . ASN A 1 232 ? 12.554 12.062 -7.951 1.00 82.19 232 ASN A CA 1
ATOM 1909 C C . ASN A 1 232 ? 11.944 12.906 -6.812 1.00 82.19 232 ASN A C 1
ATOM 1911 O O . ASN A 1 232 ? 12.410 14.010 -6.551 1.00 82.19 232 ASN A O 1
ATOM 1915 N N . TYR A 1 233 ? 10.926 12.395 -6.115 1.00 81.19 233 TYR A N 1
ATOM 1916 C CA . TYR A 1 233 ? 10.377 12.993 -4.895 1.00 81.19 233 TYR A CA 1
ATOM 191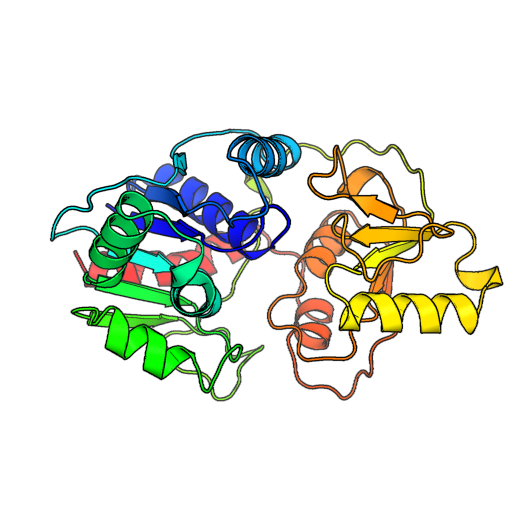7 C C . TYR A 1 233 ? 10.195 11.941 -3.800 1.00 81.19 233 TYR A C 1
ATOM 1919 O O . TYR A 1 233 ? 10.225 10.740 -4.088 1.00 81.19 233 TYR A O 1
ATOM 1927 N N . TYR A 1 234 ? 9.997 12.405 -2.560 1.00 81.69 234 TYR A N 1
ATOM 1928 C CA . TYR A 1 234 ? 9.858 11.585 -1.353 1.00 81.69 234 TYR A CA 1
ATOM 1929 C C . TYR A 1 234 ? 9.026 10.312 -1.579 1.00 81.69 234 TYR A C 1
ATOM 1931 O O . TYR A 1 234 ? 7.835 10.384 -1.890 1.00 81.69 234 TYR A O 1
ATOM 1939 N N . ASP A 1 235 ? 9.666 9.147 -1.448 1.00 83.31 235 ASP A N 1
ATOM 1940 C CA . ASP A 1 235 ? 8.993 7.853 -1.493 1.00 83.31 235 ASP A CA 1
ATOM 1941 C C . ASP A 1 235 ? 8.963 7.218 -0.093 1.00 83.31 235 ASP A C 1
ATOM 1943 O O . ASP A 1 235 ? 9.996 6.749 0.389 1.00 83.31 235 ASP A O 1
ATOM 1947 N N . PRO A 1 236 ? 7.795 7.174 0.567 1.00 82.38 236 PRO A N 1
ATOM 1948 C CA . PRO A 1 236 ? 7.656 6.666 1.931 1.00 82.38 236 PRO A CA 1
ATOM 1949 C C . PRO A 1 236 ? 7.855 5.148 2.058 1.00 82.38 236 PRO A C 1
ATOM 1951 O O . PRO A 1 236 ? 8.151 4.655 3.146 1.00 82.38 236 PRO A O 1
ATOM 1954 N N . ALA A 1 237 ? 7.579 4.383 0.997 1.00 83.25 237 ALA A N 1
ATOM 1955 C CA . ALA A 1 237 ? 7.523 2.922 1.061 1.00 83.25 237 ALA A CA 1
ATOM 1956 C C . ALA A 1 237 ? 7.630 2.293 -0.345 1.00 83.25 237 ALA A C 1
ATOM 1958 O O . ALA A 1 237 ? 6.623 1.822 -0.885 1.00 83.25 237 ALA A O 1
ATOM 1959 N N . PRO A 1 238 ? 8.830 2.266 -0.962 1.00 87.75 238 PRO A N 1
ATOM 1960 C CA . PRO A 1 238 ? 9.067 1.690 -2.291 1.00 87.75 238 PRO A CA 1
ATOM 1961 C C . PRO A 1 238 ? 8.953 0.153 -2.290 1.00 87.75 238 PRO A C 1
ATOM 1963 O O . PRO A 1 238 ? 9.939 -0.576 -2.414 1.00 87.75 238 PRO A O 1
ATOM 1966 N N . ARG A 1 239 ? 7.726 -0.358 -2.183 1.00 93.19 239 ARG A N 1
ATOM 1967 C CA . ARG A 1 239 ? 7.402 -1.786 -2.050 1.00 93.19 239 ARG A CA 1
ATOM 1968 C C . ARG A 1 239 ? 8.067 -2.686 -3.101 1.00 93.19 239 ARG A C 1
ATOM 1970 O O . ARG A 1 239 ? 8.620 -3.723 -2.741 1.00 93.19 239 ARG A O 1
ATOM 1977 N N . LEU A 1 240 ? 8.064 -2.267 -4.372 1.00 95.38 240 LEU A N 1
ATOM 1978 C CA . LEU A 1 240 ? 8.629 -3.043 -5.487 1.00 95.38 240 LEU A CA 1
ATOM 1979 C C . LEU A 1 240 ? 10.111 -3.388 -5.289 1.00 95.38 240 LEU A C 1
ATOM 1981 O O . LEU A 1 240 ? 10.552 -4.423 -5.777 1.00 95.38 240 LEU A O 1
ATOM 1985 N N . ILE A 1 241 ? 10.875 -2.580 -4.539 1.00 96.25 241 ILE A N 1
ATOM 1986 C CA . ILE A 1 241 ? 12.271 -2.903 -4.202 1.00 96.25 241 ILE A CA 1
ATOM 1987 C C . ILE A 1 241 ? 12.341 -4.224 -3.429 1.00 96.25 241 ILE A C 1
ATOM 1989 O O . ILE A 1 241 ? 13.167 -5.078 -3.738 1.00 96.25 241 ILE A O 1
ATOM 1993 N N . GLN A 1 242 ? 11.470 -4.406 -2.438 1.00 96.62 242 GLN A N 1
ATOM 1994 C CA . GLN A 1 242 ? 11.459 -5.603 -1.597 1.00 96.62 242 GLN A CA 1
ATOM 1995 C C . GLN A 1 242 ? 10.908 -6.819 -2.344 1.00 96.62 242 GLN A C 1
ATOM 1997 O O . GLN A 1 242 ? 11.469 -7.905 -2.228 1.00 96.62 242 GLN A O 1
ATOM 2002 N N . GLU A 1 243 ? 9.880 -6.634 -3.176 1.00 97.25 243 GLU A N 1
ATOM 2003 C CA . GLU A 1 243 ? 9.357 -7.705 -4.037 1.00 97.25 243 GLU A CA 1
ATOM 2004 C C . GLU A 1 243 ? 10.408 -8.183 -5.053 1.00 97.25 243 GLU A C 1
ATOM 2006 O O . GLU A 1 243 ? 10.574 -9.385 -5.247 1.00 97.25 243 GLU A O 1
ATOM 2011 N N . CYS A 1 244 ? 11.175 -7.266 -5.653 1.00 97.94 244 CYS A N 1
ATOM 2012 C CA . CYS A 1 244 ? 12.253 -7.625 -6.578 1.00 97.94 244 CYS A CA 1
ATOM 2013 C C . CYS A 1 244 ? 13.393 -8.358 -5.871 1.00 97.94 244 CYS A C 1
ATOM 2015 O O . CYS A 1 244 ? 13.865 -9.372 -6.377 1.00 97.94 244 CYS A O 1
ATOM 2017 N N . LYS A 1 245 ? 13.809 -7.891 -4.686 1.00 97.56 245 LYS A N 1
ATOM 2018 C CA . LYS A 1 245 ? 14.830 -8.582 -3.887 1.00 97.56 245 LYS A CA 1
ATOM 2019 C C . LYS A 1 245 ? 14.402 -9.996 -3.504 1.00 97.56 245 LYS A C 1
ATOM 2021 O O . LYS A 1 245 ? 15.217 -10.907 -3.598 1.00 97.56 245 LYS A O 1
ATOM 2026 N N . TRP A 1 246 ? 13.144 -10.179 -3.101 1.00 97.56 246 TRP A N 1
ATOM 2027 C CA . TRP A 1 246 ? 12.594 -11.492 -2.756 1.00 97.56 246 TRP A CA 1
ATOM 2028 C C . TRP A 1 246 ? 12.663 -12.481 -3.927 1.00 97.56 246 TRP A C 1
ATOM 2030 O O . TRP A 1 246 ? 12.987 -13.646 -3.724 1.00 97.56 246 TRP A O 1
ATOM 2040 N N . LEU A 1 247 ? 12.442 -12.000 -5.152 1.00 97.12 247 LEU A N 1
ATOM 2041 C CA . LEU A 1 247 ? 12.534 -12.799 -6.378 1.00 97.12 247 LEU A CA 1
ATOM 2042 C C . LEU A 1 247 ? 13.953 -12.886 -6.965 1.00 97.12 247 LEU A C 1
ATOM 2044 O O . LEU A 1 247 ? 14.129 -13.457 -8.037 1.00 97.12 247 LEU A O 1
ATOM 2048 N N . GLY A 1 248 ? 14.961 -12.284 -6.327 1.00 97.00 248 GLY A N 1
ATOM 2049 C CA . GLY A 1 248 ? 16.322 -12.222 -6.871 1.00 97.00 248 GLY A CA 1
ATOM 2050 C C . GLY A 1 248 ? 16.457 -11.373 -8.144 1.00 97.00 248 GLY A C 1
ATOM 2051 O O . GLY A 1 248 ? 17.444 -11.502 -8.867 1.00 97.00 248 GLY A O 1
ATOM 2052 N N . LYS A 1 249 ? 15.487 -10.499 -8.434 1.00 97.62 249 LYS A N 1
ATOM 2053 C CA . LYS A 1 249 ? 15.502 -9.618 -9.610 1.00 97.62 249 LYS A CA 1
ATOM 2054 C C . LYS A 1 249 ? 16.496 -8.476 -9.431 1.00 97.62 249 LYS A C 1
ATOM 2056 O O . LYS A 1 249 ? 16.686 -7.944 -8.332 1.00 97.62 249 LYS A O 1
ATOM 2061 N N . LYS A 1 250 ? 17.114 -8.055 -10.537 1.00 97.50 250 LYS A N 1
ATOM 2062 C CA . LYS A 1 250 ? 18.056 -6.932 -10.536 1.00 97.50 250 LYS A CA 1
ATOM 2063 C C . LYS A 1 250 ? 17.308 -5.624 -10.288 1.00 97.50 250 LYS A C 1
ATOM 2065 O O . LYS A 1 250 ? 16.211 -5.407 -10.799 1.00 97.50 250 LYS A O 1
ATOM 2070 N N . ILE A 1 251 ? 17.937 -4.723 -9.540 1.00 97.50 251 ILE A N 1
ATOM 2071 C CA . ILE A 1 251 ? 17.429 -3.371 -9.313 1.00 97.50 251 ILE A CA 1
ATOM 2072 C C . ILE A 1 251 ? 18.475 -2.374 -9.795 1.00 97.50 251 ILE A C 1
ATOM 2074 O O . ILE A 1 251 ? 19.621 -2.395 -9.343 1.00 97.50 251 ILE A O 1
ATOM 2078 N N . VAL A 1 252 ? 18.078 -1.488 -10.703 1.00 96.06 252 VAL A N 1
ATOM 2079 C CA . VAL A 1 252 ? 18.885 -0.341 -11.123 1.00 96.06 252 VAL A CA 1
ATOM 2080 C C . VAL A 1 252 ? 18.390 0.882 -10.359 1.00 96.06 252 VAL A C 1
ATOM 2082 O O . VAL A 1 252 ? 17.248 1.308 -10.512 1.00 96.06 252 VAL A O 1
ATOM 2085 N N . TYR A 1 253 ? 19.252 1.439 -9.510 1.00 93.62 253 TYR A N 1
ATOM 2086 C CA . TYR A 1 253 ? 18.940 2.606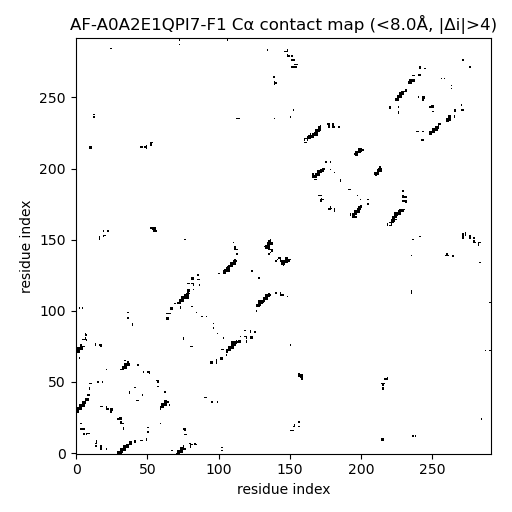 -8.688 1.00 93.62 253 TYR A CA 1
ATOM 2087 C C . TYR A 1 253 ? 19.439 3.880 -9.380 1.00 93.62 253 TYR A C 1
ATOM 2089 O O . TYR A 1 253 ? 20.628 4.192 -9.301 1.00 93.62 253 TYR A O 1
ATOM 2097 N N . LEU A 1 254 ? 18.541 4.598 -10.063 1.00 90.69 254 LEU A N 1
ATOM 2098 C CA . LEU A 1 254 ? 18.850 5.838 -10.804 1.00 90.69 254 LEU A CA 1
ATOM 2099 C C . LEU A 1 254 ? 18.450 7.110 -10.052 1.00 90.69 254 LEU A C 1
ATOM 2101 O O . LEU A 1 254 ? 18.572 8.216 -10.570 1.00 90.69 254 LEU A O 1
ATOM 2105 N N . ARG A 1 255 ? 17.966 6.957 -8.822 1.00 85.00 255 ARG A N 1
ATOM 2106 C CA . ARG A 1 255 ? 17.633 8.065 -7.936 1.00 85.00 255 ARG A CA 1
ATOM 2107 C C . ARG A 1 255 ? 18.891 8.633 -7.270 1.00 85.00 255 ARG A C 1
ATOM 2109 O O . ARG A 1 255 ? 19.852 7.903 -7.019 1.00 85.00 255 ARG A O 1
ATOM 2116 N N . ASP A 1 256 ? 18.851 9.916 -6.910 1.00 81.44 256 ASP A N 1
ATOM 2117 C CA . ASP A 1 256 ? 19.857 10.518 -6.032 1.00 81.44 256 ASP A CA 1
ATOM 2118 C C . ASP A 1 256 ? 19.959 9.736 -4.707 1.00 81.44 256 ASP A C 1
ATOM 2120 O O . ASP A 1 256 ? 18.978 9.530 -3.985 1.00 81.44 256 ASP A O 1
ATOM 2124 N N . LYS A 1 257 ? 21.172 9.267 -4.407 1.00 79.31 257 LYS A N 1
ATOM 2125 C CA . LYS A 1 257 ? 21.493 8.456 -3.226 1.00 79.31 257 LYS A CA 1
ATOM 2126 C C . LYS A 1 257 ? 21.604 9.292 -1.948 1.00 79.31 257 LYS A C 1
ATOM 2128 O O . LYS A 1 257 ? 21.612 8.712 -0.864 1.00 79.31 257 LYS A O 1
ATOM 2133 N N . ASN A 1 258 ? 21.682 10.618 -2.068 1.00 81.00 258 ASN A N 1
ATOM 2134 C CA . ASN A 1 258 ? 21.776 11.541 -0.936 1.00 81.00 258 ASN A CA 1
ATOM 2135 C C . ASN A 1 258 ? 20.406 11.884 -0.330 1.00 81.00 258 ASN A C 1
ATOM 2137 O O . ASN A 1 258 ? 20.341 12.406 0.785 1.00 81.00 258 ASN A O 1
ATOM 2141 N N . LEU A 1 259 ? 19.311 11.582 -1.036 1.00 79.75 259 LEU A N 1
ATOM 2142 C CA . LEU A 1 259 ? 17.954 11.792 -0.536 1.00 79.75 259 LEU A CA 1
ATOM 2143 C C . LEU A 1 259 ? 17.680 10.865 0.652 1.00 79.75 259 LEU A C 1
ATOM 2145 O O . LEU A 1 259 ? 17.777 9.648 0.534 1.00 79.75 259 LEU A O 1
ATOM 2149 N N . LYS A 1 260 ? 17.316 11.441 1.799 1.00 80.69 260 LYS A N 1
ATOM 2150 C CA . LYS A 1 260 ? 16.935 10.689 3.001 1.00 80.69 260 LYS A CA 1
ATOM 2151 C C . LYS A 1 260 ? 15.438 10.381 2.961 1.00 80.69 260 LYS A C 1
ATOM 2153 O O . LYS A 1 260 ? 14.631 11.200 3.386 1.00 80.69 260 LYS A O 1
ATOM 2158 N N . ASP A 1 261 ? 15.076 9.228 2.407 1.00 85.56 261 ASP A N 1
ATOM 2159 C CA . ASP A 1 261 ? 13.699 8.722 2.375 1.00 85.56 261 ASP A CA 1
ATOM 2160 C C . ASP A 1 261 ? 13.646 7.183 2.338 1.00 85.56 261 ASP A C 1
ATOM 2162 O O . ASP A 1 261 ? 14.648 6.501 2.583 1.00 85.56 261 ASP A O 1
ATOM 2166 N N . GLY A 1 262 ? 12.480 6.611 2.019 1.00 87.69 262 GLY A N 1
ATOM 2167 C CA . GLY A 1 262 ? 12.300 5.165 1.931 1.00 87.69 262 GLY A CA 1
ATOM 2168 C C . GLY A 1 262 ? 13.153 4.486 0.852 1.00 87.69 262 GLY A C 1
ATOM 2169 O O . GLY A 1 262 ? 13.415 3.291 0.974 1.00 87.69 262 GLY A O 1
ATOM 2170 N N . GLY A 1 263 ? 13.645 5.199 -0.168 1.00 91.12 263 GLY A N 1
ATOM 2171 C CA . GLY A 1 263 ? 14.469 4.641 -1.248 1.00 91.12 263 GLY A CA 1
ATOM 2172 C C . GLY A 1 263 ? 15.741 3.952 -0.739 1.00 91.12 263 GLY A C 1
ATOM 2173 O O . GLY A 1 263 ? 15.851 2.723 -0.837 1.00 91.12 263 GLY A O 1
ATOM 2174 N N . PRO A 1 264 ? 16.706 4.698 -0.168 1.00 91.75 264 PRO A N 1
ATOM 2175 C CA . PRO A 1 264 ? 17.931 4.111 0.369 1.00 91.75 264 PRO A CA 1
ATOM 2176 C C . PRO A 1 264 ? 17.679 3.125 1.511 1.00 91.75 264 PRO A C 1
ATOM 2178 O O . PRO A 1 264 ? 18.394 2.128 1.621 1.00 91.75 264 PRO A O 1
ATOM 2181 N N . VAL A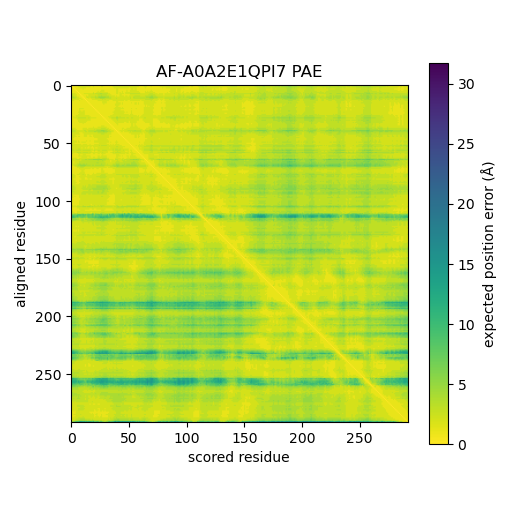 1 265 ? 16.661 3.373 2.341 1.00 93.38 265 VAL A N 1
ATOM 2182 C CA . VAL A 1 265 ? 16.292 2.491 3.458 1.00 93.38 265 VAL A CA 1
ATOM 2183 C C . VAL A 1 265 ? 15.878 1.118 2.934 1.00 93.38 265 VAL A C 1
ATOM 2185 O O . VAL A 1 265 ? 16.469 0.104 3.305 1.00 93.38 265 VAL A O 1
ATOM 2188 N N . TYR A 1 266 ? 14.936 1.062 1.991 1.00 94.44 266 TYR A N 1
ATOM 2189 C CA . TYR A 1 266 ? 14.461 -0.201 1.425 1.00 94.44 266 TYR A CA 1
ATOM 2190 C C . TYR A 1 266 ? 15.540 -0.887 0.581 1.00 94.44 266 TYR A C 1
ATOM 2192 O O . TYR A 1 266 ? 15.572 -2.117 0.529 1.00 94.44 266 TYR A O 1
ATOM 2200 N N . MET A 1 267 ? 16.464 -0.142 -0.033 1.00 93.81 267 MET A N 1
ATOM 2201 C CA . MET A 1 267 ? 17.637 -0.729 -0.693 1.00 93.81 267 MET A CA 1
ATOM 2202 C C . MET A 1 267 ? 18.624 -1.376 0.281 1.00 93.81 267 MET A C 1
ATOM 2204 O O . MET A 1 267 ? 19.256 -2.362 -0.095 1.00 93.81 267 MET A O 1
ATOM 2208 N N . LYS A 1 268 ? 18.735 -0.896 1.521 1.00 94.00 268 LYS A N 1
ATOM 2209 C CA . LYS A 1 268 ? 19.604 -1.501 2.546 1.00 94.00 268 LYS A CA 1
ATOM 2210 C C . LYS A 1 268 ? 18.929 -2.634 3.315 1.00 94.00 268 LYS A C 1
ATOM 2212 O O . LYS A 1 268 ? 19.610 -3.563 3.734 1.00 94.00 268 LYS A O 1
ATOM 2217 N N . ARG A 1 269 ? 17.603 -2.585 3.468 1.00 94.62 269 ARG A N 1
ATOM 2218 C CA . ARG A 1 269 ? 16.839 -3.613 4.187 1.00 94.62 269 ARG A CA 1
ATOM 2219 C C . ARG A 1 269 ? 17.018 -5.007 3.575 1.00 94.62 269 ARG A C 1
ATOM 2221 O O . ARG A 1 269 ? 16.958 -5.122 2.342 1.00 94.62 269 ARG A O 1
ATOM 2228 N N . PRO A 1 270 ? 17.175 -6.056 4.399 1.00 95.88 270 PRO A N 1
ATOM 2229 C CA . PRO A 1 270 ? 17.095 -7.426 3.914 1.00 95.88 270 PRO A CA 1
ATOM 2230 C C . PRO A 1 270 ? 15.668 -7.729 3.444 1.00 95.88 270 PRO A C 1
ATOM 2232 O O . PRO A 1 270 ? 14.730 -6.993 3.755 1.00 95.88 270 PRO A O 1
ATOM 2235 N N . VAL A 1 271 ? 15.516 -8.819 2.695 1.00 96.19 271 VAL A N 1
ATOM 2236 C CA . VAL A 1 271 ? 14.193 -9.357 2.372 1.00 96.19 271 VAL A CA 1
ATOM 2237 C C . VAL A 1 271 ? 13.540 -9.842 3.670 1.00 96.19 271 VAL A C 1
ATOM 2239 O O . VAL A 1 271 ? 14.169 -10.628 4.381 1.00 96.19 271 VAL A O 1
ATOM 2242 N N . PRO A 1 272 ? 12.307 -9.409 3.988 1.00 95.75 272 PRO A N 1
ATOM 2243 C CA . PRO A 1 272 ? 11.551 -9.923 5.120 1.00 95.75 272 PRO A CA 1
ATOM 2244 C C . PRO A 1 272 ? 11.495 -11.451 5.163 1.00 95.75 272 PRO A C 1
ATOM 2246 O O . PRO A 1 272 ? 11.000 -12.088 4.232 1.00 95.75 272 PRO A O 1
ATOM 2249 N N . THR A 1 273 ? 11.966 -12.032 6.264 1.00 96.50 273 THR A N 1
ATOM 2250 C CA . THR A 1 273 ? 11.696 -13.434 6.597 1.00 96.50 273 THR A CA 1
ATOM 2251 C C . THR A 1 273 ? 10.366 -13.547 7.337 1.00 96.50 273 THR A C 1
ATOM 2253 O O . THR A 1 273 ? 9.827 -12.557 7.838 1.00 96.50 273 THR A O 1
ATOM 2256 N N . GLU A 1 274 ? 9.836 -14.765 7.450 1.00 94.81 274 GLU A N 1
ATOM 2257 C CA . GLU A 1 274 ? 8.635 -15.013 8.251 1.00 94.81 274 GLU A CA 1
ATOM 2258 C C . GLU A 1 274 ? 8.837 -14.585 9.713 1.00 94.81 274 GLU A C 1
ATOM 2260 O O . GLU A 1 274 ? 7.978 -13.916 10.277 1.00 94.81 274 GLU A O 1
ATOM 2265 N N . GLN A 1 275 ? 9.992 -14.900 10.306 1.00 96.75 275 GLN A N 1
ATOM 2266 C CA . GLN A 1 275 ? 10.312 -14.507 11.678 1.00 96.75 275 GLN A CA 1
ATOM 2267 C C . GLN A 1 275 ? 10.351 -12.982 11.841 1.00 96.75 275 GLN A C 1
ATOM 2269 O O . GLN A 1 275 ? 9.689 -12.459 12.733 1.00 96.75 275 GLN A O 1
ATOM 2274 N N . MET A 1 276 ? 11.043 -12.268 10.946 1.00 97.31 276 MET A N 1
ATOM 2275 C CA . MET A 1 276 ? 11.095 -10.801 10.986 1.00 97.31 276 MET A CA 1
ATOM 2276 C C . MET A 1 276 ? 9.698 -10.181 10.894 1.00 97.31 276 MET A C 1
ATOM 2278 O O . MET A 1 276 ? 9.399 -9.207 11.585 1.00 97.31 276 MET A O 1
ATOM 2282 N N . TYR A 1 277 ? 8.832 -10.750 10.048 1.00 97.50 277 TYR A N 1
ATOM 2283 C CA . TYR A 1 277 ? 7.455 -10.290 9.917 1.00 97.50 277 TYR A CA 1
ATOM 2284 C C . TYR A 1 277 ? 6.672 -10.498 11.217 1.00 97.50 277 TYR A C 1
ATOM 2286 O O . TYR A 1 277 ? 6.035 -9.553 11.680 1.00 97.50 277 TYR A O 1
ATOM 2294 N N . LYS A 1 278 ? 6.763 -11.692 11.825 1.00 96.62 278 LYS A N 1
ATOM 2295 C CA . LYS A 1 278 ? 6.108 -12.031 13.103 1.00 96.62 278 LYS A CA 1
ATOM 2296 C C . LYS A 1 278 ? 6.563 -11.120 14.246 1.00 96.62 278 LYS A C 1
ATOM 2298 O O . LYS A 1 278 ? 5.734 -10.591 14.977 1.00 96.62 278 LYS A O 1
ATOM 2303 N N . GLU A 1 279 ? 7.866 -10.892 14.369 1.00 97.12 279 GLU A N 1
ATOM 2304 C CA . GLU A 1 279 ? 8.430 -10.007 15.395 1.00 97.12 279 GLU A CA 1
ATOM 2305 C C . GLU A 1 279 ? 7.945 -8.563 15.220 1.00 97.12 279 GLU A C 1
ATOM 2307 O O . GLU A 1 279 ? 7.503 -7.934 16.178 1.00 97.12 279 GLU A O 1
ATOM 2312 N N . ASN A 1 280 ? 7.950 -8.047 13.988 1.00 97.44 280 ASN A N 1
ATOM 2313 C CA . ASN A 1 280 ? 7.497 -6.686 13.714 1.00 97.44 280 ASN A CA 1
ATOM 2314 C C . ASN A 1 280 ? 5.980 -6.511 13.917 1.00 97.44 280 ASN A C 1
ATOM 2316 O O . ASN A 1 280 ? 5.542 -5.498 14.462 1.00 97.44 280 ASN A O 1
ATOM 2320 N N . ILE A 1 281 ? 5.160 -7.475 13.481 1.00 97.50 281 ILE A N 1
ATOM 2321 C CA . ILE A 1 281 ? 3.699 -7.378 13.615 1.00 97.50 281 ILE A CA 1
ATOM 2322 C C . ILE A 1 281 ? 3.215 -7.567 15.056 1.00 97.50 281 ILE A C 1
ATOM 2324 O O . ILE A 1 281 ? 2.154 -7.044 15.391 1.00 97.50 281 ILE A O 1
ATOM 2328 N N . ASN A 1 282 ? 3.994 -8.210 15.932 1.00 97.75 282 ASN A N 1
ATOM 2329 C CA . ASN A 1 282 ? 3.665 -8.293 17.358 1.00 97.75 282 ASN A CA 1
ATOM 2330 C C . ASN A 1 282 ? 3.512 -6.909 18.005 1.00 97.75 282 ASN A C 1
ATOM 2332 O O . ASN A 1 282 ? 2.664 -6.735 18.868 1.00 97.75 282 ASN A O 1
ATOM 2336 N N . ILE A 1 283 ? 4.218 -5.888 17.515 1.00 98.06 283 ILE A N 1
ATOM 2337 C CA . ILE A 1 283 ? 4.070 -4.510 18.009 1.00 98.06 283 ILE A CA 1
ATOM 2338 C C . ILE A 1 283 ? 2.659 -3.965 17.723 1.00 98.06 283 ILE A C 1
ATOM 2340 O O . ILE A 1 283 ? 2.067 -3.252 18.539 1.00 98.06 283 ILE A O 1
ATOM 2344 N N . LEU A 1 284 ? 2.094 -4.314 16.562 1.00 98.19 284 LEU A N 1
ATOM 2345 C CA . LEU A 1 284 ? 0.705 -4.002 16.229 1.00 98.19 284 LEU A CA 1
ATOM 2346 C C . LEU A 1 284 ? -0.261 -4.821 17.096 1.00 98.19 284 LEU A C 1
ATOM 2348 O O . LEU A 1 284 ? -1.248 -4.260 17.564 1.00 98.19 284 LEU A O 1
ATOM 2352 N N . VAL A 1 285 ? 0.025 -6.104 17.334 1.00 98.31 285 VAL A N 1
ATOM 2353 C CA . VAL A 1 285 ? -0.789 -6.976 18.202 1.00 98.31 285 VAL A CA 1
ATOM 2354 C C . VAL A 1 285 ? -0.864 -6.421 19.625 1.00 98.31 285 VAL A C 1
ATOM 2356 O O . VAL A 1 285 ? -1.960 -6.166 20.109 1.00 98.31 285 VAL A O 1
ATOM 2359 N N . GLU A 1 286 ? 0.273 -6.112 20.245 1.00 98.06 286 GLU A N 1
ATOM 2360 C CA . GLU A 1 286 ? 0.336 -5.509 21.584 1.00 98.06 286 GLU A CA 1
ATOM 2361 C C . GLU A 1 286 ? -0.407 -4.166 21.640 1.00 98.06 286 GLU A C 1
ATOM 2363 O O . GLU A 1 286 ? -1.063 -3.824 22.625 1.00 98.06 286 GLU A O 1
ATOM 2368 N N . THR A 1 287 ? -0.330 -3.381 20.561 1.00 98.06 287 THR A N 1
ATOM 2369 C CA . THR A 1 287 ? -1.063 -2.114 20.457 1.00 98.06 287 THR A CA 1
ATOM 2370 C C . THR A 1 287 ? -2.572 -2.345 20.383 1.00 98.06 287 THR A C 1
ATOM 2372 O O . THR A 1 287 ? -3.324 -1.643 21.057 1.00 98.06 287 THR A O 1
ATOM 2375 N N . ILE A 1 288 ? -3.024 -3.338 19.618 1.00 97.88 288 ILE A N 1
ATOM 2376 C CA . ILE A 1 288 ? -4.432 -3.742 19.561 1.00 97.88 288 ILE A CA 1
ATOM 2377 C C . ILE A 1 288 ? -4.914 -4.209 20.936 1.00 97.88 288 ILE A C 1
ATOM 2379 O O . ILE A 1 288 ? -5.958 -3.751 21.387 1.00 97.88 288 ILE A O 1
ATOM 2383 N N . GLU A 1 289 ? -4.162 -5.076 21.610 1.00 96.31 289 GLU A N 1
ATOM 2384 C CA . GLU A 1 289 ? -4.522 -5.617 22.925 1.00 96.31 289 GLU A CA 1
ATOM 2385 C C . GLU A 1 289 ? -4.644 -4.521 23.984 1.00 96.31 289 GLU A C 1
ATOM 2387 O O . GLU A 1 289 ? -5.576 -4.548 24.780 1.00 96.31 289 GLU A O 1
ATOM 2392 N N . SER A 1 290 ? -3.778 -3.503 23.939 1.00 95.56 290 SER A N 1
ATOM 2393 C CA . SER A 1 290 ? -3.869 -2.349 24.844 1.00 95.56 290 SER A CA 1
ATOM 2394 C C . SER A 1 290 ? -5.130 -1.492 24.654 1.00 95.56 290 SER A C 1
ATOM 2396 O O . SER A 1 290 ? -5.452 -0.674 25.513 1.00 95.56 290 SER A O 1
ATOM 2398 N N . LEU A 1 291 ? -5.832 -1.665 23.529 1.00 93.19 291 LEU A N 1
ATOM 2399 C CA . LEU A 1 291 ? -7.038 -0.929 23.164 1.00 93.19 291 LEU A CA 1
ATOM 2400 C C . LEU A 1 291 ? -8.333 -1.740 23.326 1.00 93.19 291 LEU A C 1
ATOM 2402 O O . LEU A 1 291 ? -9.405 -1.159 23.127 1.00 93.19 291 LEU A O 1
ATOM 2406 N N . LEU A 1 292 ? -8.275 -3.043 23.614 1.00 86.06 292 LEU A N 1
ATOM 2407 C CA . LEU A 1 292 ? -9.463 -3.884 23.826 1.00 86.06 292 LEU A CA 1
ATOM 2408 C C . LEU A 1 292 ? -10.008 -3.735 25.251 1.00 86.06 292 LEU A C 1
ATOM 2410 O O . LEU A 1 292 ? -11.254 -3.633 25.360 1.00 86.06 292 LEU A O 1
#

pLDDT: mean 95.05, std 4.14, range [77.25, 98.81]

Foldseek 3Di:
DEEEEAADALPDVQLQLSVQLCVVCVVVPNHYAYEYEHHLVDDPVLNVLSDVQWFPDDDRYHYQADADDLLYEYEGLELCRLQVCVVCVVSHDPRSVVRSLRRLQHHYEHEYDCPPVPRSVVSCVVSVHPYYAYEYCCQFVVPIDHHDFDSAHDNVGTDDQDADEQFAEEAEPADLQRQVQVVVVCVVPVPVRVRYEYEYDPDPNHDPVGRYAHGPHRSVLNHYQEYEAGHADADAAPPVLLVCLVVVGHYHYNYDPPDRHNRVVSPPDHRDDPVNVVVRCVVVVVVSVVSD

Radius of gyration: 18.7 Å; Cα contacts (8 Å, |Δi|>4): 521; chains: 1; bounding box: 45×38×53 Å

Mean predicted aligned error: 3.38 Å

Sequence (292 aa):
MINIVVTSKPGDGLLCYSYEHCCYLNSIGIKAQVVIITHHNFTIQDYVNSINEKYKTYENVVFNSFTPSSKDITLIMGRSMLTLSYINKSNYNNEQLLTLHLLFGGKLISVYSENHVKEYPIALSYYNPREVIDLCDYDVYPVGVGKYFQKMINFSVYKPVKEDIKFEYLFLGTNNVYYKEVERQIKECPNCFKSHGILTYNEKYINKEYNNIFVPVHNLLGLFNTYVYTKNYYDPAPRLIQECKWLGKKIVYLRDKNLKDGGPVYMKRPVPTEQMYKENINILVETIESLL